Protein AF-0000000087553135 (afdb_homodimer)

Solvent-accessible surface area (backbone atoms only — not comparable to full-atom values): 11676 Å² total; per-residue (Å²): 88,65,63,58,43,36,50,54,41,45,51,50,18,51,47,23,40,53,51,15,49,52,40,49,72,49,36,41,57,68,60,47,63,89,90,57,74,76,50,34,55,44,22,29,52,42,10,23,40,19,19,35,41,23,41,45,14,56,49,34,48,51,44,47,75,44,45,91,78,53,58,72,63,51,44,45,52,13,48,25,40,22,34,18,15,49,19,26,49,52,26,35,73,77,68,34,78,55,46,72,67,56,55,50,51,25,53,49,30,32,49,48,10,49,46,38,35,52,38,57,71,68,84,86,64,65,58,44,35,51,55,41,46,52,50,18,51,48,23,39,54,50,14,48,51,38,49,72,48,36,42,58,68,60,46,62,89,90,58,75,78,49,36,56,45,22,29,52,42,9,23,40,20,18,35,41,24,42,46,14,57,48,34,48,51,44,46,76,44,45,89,79,54,59,72,62,50,45,45,51,13,48,24,40,21,34,19,16,48,19,27,50,51,26,35,73,76,68,34,78,56,46,71,69,56,55,51,51,26,53,49,30,33,50,48,10,50,48,38,32,52,38,55,71,69,85

Organism: NCBI:txid2305228

Secondary structure (DSSP, 8-state):
-HHHHHHHHHHHHHHHHHHHHHHHHHTTGGGSPTTPPP-HHHHHHHHHHHHHHHHHHHHHHHHHHTGGG-SHHHHHHHHHHHHHHHHHHHHHHHH----HHHHHHHHHHHHHHHHHHHHHHH-/-HHHHHHHHHHHHHHHHHHHHHHHHHTGGGGSPTTPPP-HHHHHHHHHHHHHHHHHHHHHHHHHHTGGG-SHHHHHHHHHHHHHHHHHHHHHHHH----HHHHHHHHHHHHHHHHHHHHHHH-

InterPro domains:
  IPR025597 Protein of unknown function DUF4345 [PF14248] (6-117)

Structure (mmCIF, N/CA/C/O backbone):
data_AF-0000000087553135-model_v1
#
loop_
_entity.id
_entity.type
_entity.pdbx_description
1 polymer 'DUF4345 domain-containing protein'
#
loop_
_atom_site.group_PDB
_atom_site.id
_atom_site.type_symbol
_atom_site.label_atom_id
_atom_site.label_alt_id
_atom_site.label_comp_id
_atom_site.label_asym_id
_atom_site.label_entity_id
_atom_site.label_seq_id
_atom_site.pdbx_PDB_ins_code
_atom_site.Cartn_x
_atom_site.Cartn_y
_atom_site.Cartn_z
_atom_site.occupancy
_atom_site.B_iso_or_equiv
_atom_site.auth_seq_id
_atom_site.auth_comp_id
_atom_site.auth_asym_id
_atom_site.auth_atom_id
_atom_site.pdbx_PDB_model_num
ATOM 1 N N . MET A 1 1 ? 19.109 -16.828 -11.398 1 84.81 1 MET A N 1
ATOM 2 C CA . MET A 1 1 ? 18.156 -15.758 -11.672 1 84.81 1 MET A CA 1
ATOM 3 C C . MET A 1 1 ? 17.047 -15.734 -10.633 1 84.81 1 MET A C 1
ATOM 5 O O . MET A 1 1 ? 16.672 -14.672 -10.133 1 84.81 1 MET A O 1
ATOM 9 N N . GLU A 1 2 ? 16.844 -16.844 -10.008 1 91.38 2 GLU A N 1
ATOM 10 C CA . GLU A 1 2 ? 15.82 -16.922 -8.969 1 91.38 2 GLU A CA 1
ATOM 11 C C . GLU A 1 2 ? 16.297 -16.25 -7.68 1 91.38 2 GLU A C 1
ATOM 13 O O . GLU A 1 2 ? 15.539 -15.508 -7.047 1 91.38 2 GLU A O 1
ATOM 18 N N . ILE A 1 3 ? 17.531 -16.359 -7.406 1 94.94 3 ILE A N 1
ATOM 19 C CA . ILE A 1 3 ? 18.094 -15.812 -6.172 1 94.94 3 ILE A CA 1
ATOM 20 C C . ILE A 1 3 ? 18.062 -14.289 -6.215 1 94.94 3 ILE A C 1
ATOM 22 O O . ILE A 1 3 ? 17.844 -13.633 -5.195 1 94.94 3 ILE A O 1
ATOM 26 N N . THR A 1 4 ? 18.297 -13.75 -7.32 1 97 4 THR A N 1
ATOM 27 C CA . THR A 1 4 ? 18.281 -12.297 -7.473 1 97 4 THR A CA 1
ATOM 28 C C . THR A 1 4 ? 16.891 -11.742 -7.152 1 97 4 THR A C 1
ATOM 30 O O . THR A 1 4 ? 16.766 -10.781 -6.387 1 97 4 THR A O 1
ATOM 33 N N . VAL A 1 5 ? 15.867 -12.328 -7.688 1 97.75 5 VAL A N 1
ATOM 34 C CA . VAL A 1 5 ? 14.508 -11.883 -7.426 1 97.75 5 VAL A CA 1
ATOM 35 C C . VAL A 1 5 ? 14.18 -12.062 -5.945 1 97.75 5 VAL A C 1
ATOM 37 O O . VAL A 1 5 ? 13.547 -11.195 -5.332 1 97.75 5 VAL A O 1
ATOM 40 N N . GLN A 1 6 ? 14.68 -13.125 -5.383 1 98.19 6 GLN A N 1
ATOM 41 C CA . GLN A 1 6 ? 14.445 -13.391 -3.965 1 98.19 6 GLN A CA 1
ATOM 42 C C . GLN A 1 6 ? 15.094 -12.32 -3.092 1 98.19 6 GLN A C 1
ATOM 44 O O . GLN A 1 6 ? 14.492 -11.844 -2.129 1 98.19 6 GLN A O 1
ATOM 49 N N . ILE A 1 7 ? 16.25 -11.961 -3.426 1 98.12 7 ILE A N 1
ATOM 50 C CA . ILE A 1 7 ? 16.969 -10.961 -2.656 1 98.12 7 ILE A CA 1
ATOM 51 C C . ILE A 1 7 ? 16.266 -9.609 -2.777 1 98.12 7 ILE A C 1
ATOM 53 O O . ILE A 1 7 ? 16.062 -8.922 -1.776 1 98.12 7 ILE A O 1
ATOM 57 N N . LEU A 1 8 ? 15.914 -9.266 -3.973 1 98.56 8 LEU A N 1
ATOM 58 C CA . LEU A 1 8 ? 15.258 -7.984 -4.195 1 98.56 8 LEU A CA 1
ATOM 59 C C . LEU A 1 8 ? 13.914 -7.922 -3.475 1 98.56 8 LEU A C 1
ATOM 61 O O . LEU A 1 8 ? 13.633 -6.957 -2.766 1 98.56 8 LEU A O 1
ATOM 65 N N . LEU A 1 9 ? 13.125 -8.953 -3.615 1 98.69 9 LEU A N 1
ATOM 66 C CA . LEU A 1 9 ? 11.828 -8.977 -2.953 1 98.69 9 LEU A CA 1
ATOM 67 C C . LEU A 1 9 ? 11.984 -9.078 -1.44 1 98.69 9 LEU A C 1
ATOM 69 O O . LEU A 1 9 ? 11.18 -8.523 -0.687 1 98.69 9 LEU A O 1
ATOM 73 N N . GLY A 1 10 ? 13.016 -9.797 -1.029 1 98.56 10 GLY A N 1
ATOM 74 C CA . GLY A 1 10 ? 13.312 -9.828 0.394 1 98.56 10 GLY A CA 1
ATOM 75 C C . GLY A 1 10 ? 13.633 -8.461 0.971 1 98.56 10 GLY A C 1
ATOM 76 O O . GLY A 1 10 ? 13.164 -8.117 2.059 1 98.56 10 GLY A O 1
ATOM 77 N N . LEU A 1 11 ? 14.414 -7.703 0.257 1 98.19 11 LEU A N 1
ATOM 78 C CA . LEU A 1 11 ? 14.742 -6.34 0.664 1 98.19 11 LEU A CA 1
ATOM 79 C C . LEU A 1 11 ? 13.484 -5.477 0.73 1 98.19 11 LEU A C 1
ATOM 81 O O . LEU A 1 11 ? 13.289 -4.734 1.694 1 98.19 11 LEU A O 1
ATOM 85 N N . VAL A 1 12 ? 12.68 -5.633 -0.268 1 98.56 12 VAL A N 1
ATOM 86 C CA . VAL A 1 12 ? 11.438 -4.867 -0.295 1 98.56 12 VAL A CA 1
ATOM 87 C C . VAL A 1 12 ? 10.562 -5.25 0.898 1 98.56 12 VAL A C 1
ATOM 89 O O . VAL A 1 12 ? 9.945 -4.387 1.525 1 98.56 12 VAL A O 1
ATOM 92 N N . SER A 1 13 ? 10.539 -6.543 1.199 1 98.81 13 SER A N 1
ATOM 93 C CA . SER A 1 13 ? 9.711 -7 2.309 1 98.81 13 SER A CA 1
ATOM 94 C C . SER A 1 13 ? 10.172 -6.402 3.633 1 98.81 13 SER A C 1
ATOM 96 O O . SER A 1 13 ? 9.352 -5.988 4.457 1 98.81 13 SER A O 1
ATOM 98 N N . LEU A 1 14 ? 11.469 -6.297 3.848 1 98.25 14 LEU A N 1
ATOM 99 C CA . LEU A 1 14 ? 12.031 -5.711 5.062 1 98.25 14 LEU A CA 1
ATOM 100 C C . LEU A 1 14 ? 11.703 -4.223 5.141 1 98.25 14 LEU A C 1
ATOM 102 O O . LEU A 1 14 ? 11.344 -3.717 6.207 1 98.25 14 LEU A O 1
ATOM 106 N N . ILE A 1 15 ? 11.805 -3.564 4.059 1 98.12 15 ILE A N 1
ATOM 107 C CA . ILE A 1 15 ? 11.5 -2.139 3.996 1 98.12 15 ILE A CA 1
ATOM 108 C C . ILE A 1 15 ? 10.023 -1.908 4.301 1 98.12 15 ILE A C 1
ATOM 110 O O . ILE A 1 15 ? 9.672 -0.98 5.035 1 98.12 15 ILE A O 1
ATOM 114 N N . CYS A 1 16 ? 9.156 -2.715 3.75 1 98.62 16 CYS A N 1
ATOM 115 C CA . CYS A 1 16 ? 7.719 -2.604 4 1 98.62 16 CYS A CA 1
ATOM 116 C C . CYS A 1 16 ? 7.406 -2.814 5.477 1 98.62 16 CYS A C 1
ATOM 118 O O . CYS A 1 16 ? 6.652 -2.041 6.074 1 98.62 16 CYS A O 1
ATOM 120 N N . LEU A 1 17 ? 8.016 -3.82 6.066 1 98.62 17 LEU A N 1
ATOM 121 C CA . LEU A 1 17 ? 7.707 -4.148 7.457 1 98.62 17 LEU A CA 1
ATOM 122 C C . LEU A 1 17 ? 8.234 -3.07 8.398 1 98.62 17 LEU A C 1
ATOM 124 O O . LEU A 1 17 ? 7.504 -2.59 9.266 1 98.62 17 LEU A O 1
ATOM 128 N N . LEU A 1 18 ? 9.477 -2.639 8.211 1 98 18 LEU A N 1
ATOM 129 C CA . LEU A 1 18 ? 10.086 -1.647 9.094 1 98 18 LEU A CA 1
ATOM 130 C C . LEU A 1 18 ? 9.523 -0.257 8.82 1 98 18 LEU A C 1
ATOM 132 O O . LEU A 1 18 ? 9.188 0.478 9.75 1 98 18 LEU A O 1
ATOM 136 N N . GLY A 1 19 ? 9.461 0.061 7.551 1 97.31 19 GLY A N 1
ATOM 137 C CA . GLY A 1 19 ? 8.914 1.357 7.188 1 97.31 19 GLY A CA 1
ATOM 138 C C . GLY A 1 19 ? 7.441 1.504 7.535 1 97.31 19 GLY A C 1
ATOM 139 O O . GLY A 1 19 ? 7.02 2.545 8.039 1 97.31 19 GLY A O 1
ATOM 140 N N . GLY A 1 20 ? 6.652 0.467 7.188 1 98.31 20 GLY A N 1
ATOM 141 C CA . GLY A 1 20 ? 5.238 0.481 7.531 1 98.31 20 GLY A CA 1
ATOM 142 C C . GLY A 1 20 ? 4.988 0.58 9.023 1 98.31 20 GLY A C 1
ATOM 143 O O . GLY A 1 20 ? 4.121 1.338 9.461 1 98.31 20 GLY A O 1
ATOM 144 N N . LEU A 1 21 ? 5.762 -0.142 9.773 1 97.88 21 LEU A N 1
ATOM 145 C CA . LEU A 1 21 ? 5.629 -0.086 11.227 1 97.88 21 LEU A CA 1
ATOM 146 C C . LEU A 1 21 ? 5.988 1.3 11.75 1 97.88 21 LEU A C 1
ATOM 148 O O . LEU A 1 21 ? 5.297 1.837 12.617 1 97.88 21 LEU A O 1
ATOM 152 N N . ASN A 1 22 ? 7.051 1.863 11.266 1 97.44 22 ASN A N 1
ATOM 153 C CA . ASN A 1 22 ? 7.48 3.199 11.664 1 97.44 22 ASN A CA 1
ATOM 154 C C . ASN A 1 22 ? 6.406 4.242 11.375 1 97.44 22 ASN A C 1
ATOM 156 O O . ASN A 1 22 ? 6.113 5.09 12.219 1 97.44 22 ASN A O 1
ATOM 160 N N . LEU A 1 23 ? 5.785 4.145 10.211 1 97.75 23 LEU A N 1
ATOM 161 C CA . LEU A 1 23 ? 4.777 5.121 9.82 1 97.75 23 LEU A CA 1
ATOM 162 C C . LEU A 1 23 ? 3.475 4.898 10.586 1 97.75 23 LEU A C 1
ATOM 164 O O . LEU A 1 23 ? 2.762 5.855 10.891 1 97.75 23 LEU A O 1
ATOM 168 N N . LEU A 1 24 ? 3.232 3.688 10.898 1 97.88 24 LEU A N 1
ATOM 169 C CA . LEU A 1 24 ? 2.061 3.389 11.719 1 97.88 24 LEU A CA 1
ATOM 170 C C . LEU A 1 24 ? 2.211 3.975 13.117 1 97.88 24 LEU A C 1
ATOM 172 O O . LEU A 1 24 ? 1.255 4.52 13.672 1 97.88 24 LEU A O 1
ATOM 176 N N . ARG A 1 25 ? 3.385 3.912 13.68 1 96.56 25 ARG A N 1
ATOM 177 C CA . ARG A 1 25 ? 3.643 4.414 15.031 1 96.56 25 ARG A CA 1
ATOM 178 C C . ARG A 1 25 ? 3.65 5.938 15.055 1 96.56 25 ARG A C 1
ATOM 180 O O . ARG A 1 25 ? 3.062 6.551 15.945 1 96.56 25 ARG A O 1
ATOM 187 N N . LYS A 1 26 ? 4.207 6.555 14.117 1 95.44 26 LYS A N 1
ATOM 188 C CA . LYS A 1 26 ? 4.406 8 14.109 1 95.44 26 LYS A CA 1
ATOM 189 C C . LYS A 1 26 ? 3.145 8.734 13.656 1 95.44 26 LYS A C 1
ATOM 191 O O . LYS A 1 26 ? 2.74 9.727 14.266 1 95.44 26 LYS A O 1
ATOM 196 N N . GLY A 1 27 ? 2.549 8.203 12.57 1 94.69 27 GLY A N 1
ATOM 197 C CA . GLY A 1 27 ? 1.413 8.906 12.008 1 94.69 27 GLY A CA 1
ATOM 198 C C . GLY A 1 27 ? 1.792 10.234 11.367 1 94.69 27 GLY A C 1
ATOM 199 O O . GLY A 1 27 ? 2.973 10.578 11.289 1 94.69 27 GLY A O 1
ATOM 200 N N . ALA A 1 28 ? 0.827 10.969 10.984 1 93.94 28 ALA A N 1
ATOM 201 C CA . ALA A 1 28 ? 1.067 12.242 10.305 1 93.94 28 ALA A CA 1
ATOM 202 C C . ALA A 1 28 ? 1.541 13.305 11.289 1 93.94 28 ALA A C 1
ATOM 204 O O . ALA A 1 28 ? 2.299 14.211 10.914 1 93.94 28 ALA A O 1
ATOM 205 N N . PHE A 1 29 ? 1.122 13.141 12.5 1 87.44 29 PHE A N 1
ATOM 206 C CA . PHE A 1 29 ? 1.392 14.133 13.531 1 87.44 29 PHE A CA 1
ATOM 207 C C . PHE A 1 29 ? 2.891 14.289 13.758 1 87.44 29 PHE A C 1
ATOM 209 O O . PHE A 1 29 ? 3.373 15.398 14.016 1 87.44 29 PHE A O 1
ATOM 216 N N . ALA A 1 30 ? 3.609 13.242 13.539 1 90.62 30 ALA A N 1
ATOM 217 C CA . ALA A 1 30 ? 5.047 13.234 13.805 1 90.62 30 ALA A CA 1
ATOM 218 C C . ALA A 1 30 ? 5.793 14.094 12.789 1 90.62 30 ALA A C 1
ATOM 220 O O . ALA A 1 30 ? 6.957 14.453 13 1 90.62 30 ALA A O 1
ATOM 221 N N . PHE A 1 31 ? 5.141 14.469 11.695 1 91.75 31 PHE A N 1
ATOM 222 C CA . PHE A 1 31 ? 5.832 15.172 10.625 1 91.75 31 PHE A CA 1
ATOM 223 C C . PHE A 1 31 ? 5.324 16.609 10.492 1 91.75 31 PHE A C 1
ATOM 225 O O . PHE A 1 31 ? 5.727 17.328 9.586 1 91.75 31 PHE A O 1
ATOM 232 N N . LEU A 1 32 ? 4.43 16.875 11.406 1 88.81 32 LEU A N 1
ATOM 233 C CA . LEU A 1 32 ? 3.967 18.266 11.469 1 88.81 32 LEU A CA 1
ATOM 234 C C . LEU A 1 32 ? 4.926 19.125 12.289 1 88.81 32 LEU A C 1
ATOM 236 O O . LEU A 1 32 ? 5.652 18.594 13.141 1 88.81 32 LEU A O 1
ATOM 240 N N . PRO A 1 33 ? 4.926 2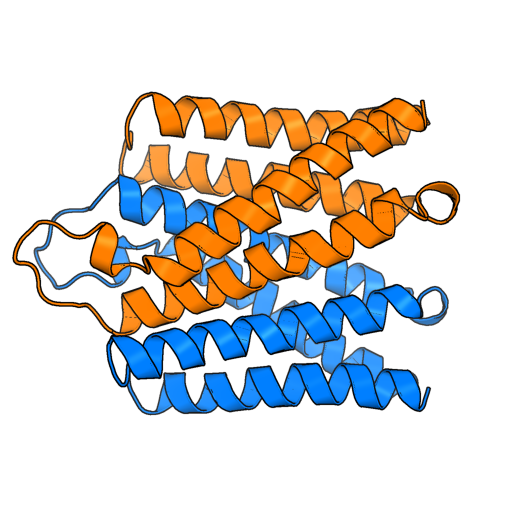0.391 11.938 1 83.5 33 PRO A N 1
ATOM 241 C CA . PRO A 1 33 ? 5.793 21.266 12.734 1 83.5 33 PRO A CA 1
ATOM 242 C C . PRO A 1 33 ? 5.457 21.25 14.219 1 83.5 33 PRO A C 1
ATOM 244 O O . PRO A 1 33 ? 4.312 20.969 14.594 1 83.5 33 PRO A O 1
ATOM 247 N N . GLU A 1 34 ? 6.484 21.531 15.008 1 84 34 GLU A N 1
ATOM 248 C CA . GLU A 1 34 ? 6.305 21.547 16.453 1 84 34 GLU A CA 1
ATOM 249 C C . GLU A 1 34 ? 5.215 22.531 16.875 1 84 34 GLU A C 1
ATOM 251 O O . GLU A 1 34 ? 5.152 23.656 16.359 1 84 34 GLU A O 1
ATOM 256 N N . GLY A 1 35 ? 4.367 22 17.781 1 82.12 35 GLY A N 1
ATOM 257 C CA . GLY A 1 35 ? 3.324 22.859 18.312 1 82.12 35 GLY A CA 1
ATOM 258 C C . GLY A 1 35 ? 2.037 22.812 17.516 1 82.12 35 GLY A C 1
ATOM 259 O O . GLY A 1 35 ? 1.009 23.344 17.953 1 82.12 35 GLY A O 1
ATOM 260 N N . TYR A 1 36 ? 2.148 22.219 16.391 1 84.19 36 TYR A N 1
ATOM 261 C CA . TYR A 1 36 ? 0.961 22.125 15.547 1 84.19 36 TYR A CA 1
ATOM 262 C C . TYR A 1 36 ? 0.022 21.031 16.047 1 84.19 36 TYR A C 1
ATOM 264 O O . TYR A 1 36 ? 0.469 19.953 16.453 1 84.19 36 TYR A O 1
ATOM 272 N N . PRO A 1 37 ? -1.224 21.422 16.125 1 87 37 PRO A N 1
ATOM 273 C CA . PRO A 1 37 ? -2.172 20.391 16.547 1 87 37 PRO A CA 1
ATOM 274 C C . PRO A 1 37 ? -2.314 19.266 15.531 1 87 37 PRO A C 1
ATOM 276 O O . PRO A 1 37 ? -2.033 19.453 14.344 1 87 37 PRO A O 1
ATOM 279 N N . PRO A 1 38 ? -2.754 18.141 16.047 1 89.69 38 PRO A N 1
ATOM 280 C CA . PRO A 1 38 ? -3.01 17.047 15.109 1 89.69 38 PRO A CA 1
ATOM 281 C C . PRO A 1 38 ? -4.113 17.375 14.102 1 89.69 38 PRO A C 1
ATOM 283 O O . PRO A 1 38 ? -5.043 18.125 14.422 1 89.69 38 PRO A O 1
ATOM 286 N N . VAL A 1 39 ? -3.957 16.906 12.914 1 93.12 39 VAL A N 1
ATOM 287 C CA . VAL A 1 39 ? -4.973 16.969 11.867 1 93.12 39 VAL A CA 1
ATOM 288 C C . VAL A 1 39 ? -5.582 15.586 11.648 1 93.12 39 VAL A C 1
ATOM 290 O O . VAL A 1 39 ? -5.047 14.773 10.898 1 93.12 39 VAL A O 1
ATOM 293 N N . PRO A 1 40 ? -6.684 15.359 12.234 1 95.25 40 PRO A N 1
ATOM 294 C CA . PRO A 1 40 ? -7.211 13.992 12.328 1 95.25 40 PRO A CA 1
ATOM 295 C C . PRO A 1 40 ? -7.402 13.344 10.953 1 95.25 40 PRO A C 1
ATOM 297 O O . PRO A 1 40 ? -7.102 12.164 10.781 1 95.25 40 PRO A O 1
ATOM 300 N N . VAL A 1 41 ? -7.926 14.094 9.93 1 96 41 VAL A N 1
ATOM 301 C CA . VAL A 1 41 ? -8.156 13.531 8.609 1 96 41 VAL A CA 1
ATOM 302 C C . VAL A 1 41 ? -6.832 13.109 7.98 1 96 41 VAL A C 1
ATOM 304 O O . VAL A 1 41 ? -6.723 12.023 7.41 1 96 41 VAL A O 1
ATOM 307 N N . LEU A 1 42 ? -5.867 13.961 8.164 1 95.25 42 LEU A N 1
ATOM 308 C CA . LEU A 1 42 ? -4.547 13.68 7.613 1 95.25 42 LEU A CA 1
ATOM 309 C C . LEU A 1 42 ? -3.934 12.453 8.273 1 95.25 42 LEU A C 1
ATOM 311 O O . LEU A 1 42 ? -3.373 11.586 7.598 1 95.25 42 LEU A O 1
ATOM 315 N N . ASP A 1 43 ? -4.008 12.383 9.578 1 96.81 43 ASP A N 1
ATOM 316 C CA . ASP A 1 43 ? -3.465 11.234 10.297 1 96.81 43 ASP A CA 1
ATOM 317 C C . ASP A 1 43 ? -4.215 9.953 9.93 1 96.81 43 ASP A C 1
ATOM 319 O O . ASP A 1 43 ? -3.605 8.891 9.773 1 96.81 43 ASP A O 1
ATOM 323 N N . ASN A 1 44 ? -5.551 10.016 9.844 1 98.06 44 ASN A N 1
ATOM 324 C CA . ASN A 1 44 ? -6.383 8.891 9.438 1 98.06 44 ASN A CA 1
ATOM 325 C C . ASN A 1 44 ? -5.941 8.32 8.094 1 98.06 44 ASN A C 1
ATOM 327 O O . ASN A 1 44 ? -5.781 7.105 7.957 1 98.06 44 ASN A O 1
ATOM 331 N N . LEU A 1 45 ? -5.688 9.195 7.117 1 97.69 45 LEU A N 1
ATOM 332 C CA . LEU A 1 45 ? -5.27 8.781 5.785 1 97.69 45 LEU A CA 1
ATOM 333 C C . LEU A 1 45 ? -3.865 8.188 5.816 1 97.69 45 LEU A C 1
ATOM 335 O O . LEU A 1 45 ? -3.602 7.168 5.168 1 97.69 45 LEU A O 1
ATOM 339 N N . MET A 1 46 ? -3.029 8.797 6.602 1 96.88 46 MET A N 1
ATOM 340 C CA . MET A 1 46 ? -1.648 8.328 6.68 1 96.88 46 MET A CA 1
ATOM 341 C C . MET A 1 46 ? -1.583 6.93 7.285 1 96.88 46 MET A C 1
ATOM 343 O O . MET A 1 46 ? -0.895 6.051 6.762 1 96.88 46 MET A O 1
ATOM 347 N N . ARG A 1 47 ? -2.279 6.676 8.305 1 98.31 47 ARG A N 1
ATOM 348 C CA . ARG A 1 47 ? -2.215 5.375 8.961 1 98.31 47 ARG A CA 1
ATOM 349 C C . ARG A 1 47 ? -2.984 4.32 8.172 1 98.31 47 ARG A C 1
ATOM 351 O O . ARG A 1 47 ? -2.629 3.143 8.195 1 98.31 47 ARG A O 1
ATOM 358 N N . PHE A 1 48 ? -4.047 4.723 7.457 1 98.69 48 PHE A N 1
ATOM 359 C CA . PHE A 1 48 ? -4.703 3.842 6.5 1 98.69 48 PHE A CA 1
ATOM 360 C C . PHE A 1 48 ? -3.705 3.32 5.473 1 98.69 48 PHE A C 1
ATOM 362 O O . PHE A 1 48 ? -3.576 2.109 5.281 1 98.69 48 PHE A O 1
ATOM 369 N N . LEU A 1 49 ? -2.996 4.195 4.906 1 98.62 49 LEU A N 1
ATOM 370 C CA . LEU A 1 49 ? -2.035 3.869 3.857 1 98.62 49 LEU A CA 1
ATOM 371 C C . LEU A 1 49 ? -0.857 3.086 4.426 1 98.62 49 LEU A C 1
ATOM 373 O O . LEU A 1 49 ? -0.352 2.162 3.783 1 98.62 49 LEU A O 1
ATOM 377 N N . SER A 1 50 ? -0.432 3.488 5.629 1 98.56 50 SER A N 1
ATOM 378 C CA . SER A 1 50 ? 0.665 2.783 6.285 1 98.56 50 SER A CA 1
ATOM 379 C C . SER A 1 50 ? 0.285 1.338 6.594 1 98.56 50 SER A C 1
ATOM 381 O O . SER A 1 50 ? 1.139 0.449 6.578 1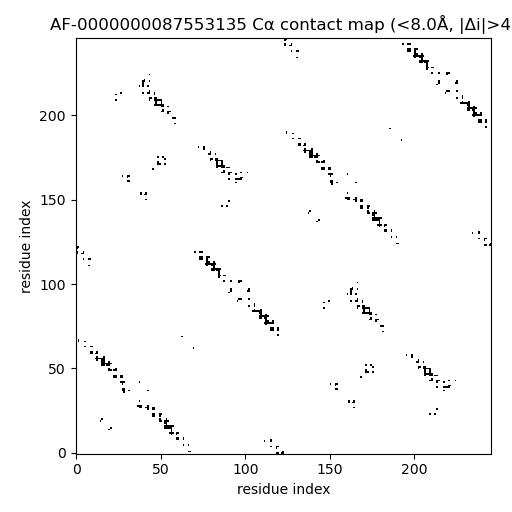 98.56 50 SER A O 1
ATOM 383 N N . GLY A 1 51 ? -0.958 1.124 6.926 1 98.56 51 GLY A N 1
ATOM 384 C CA . GLY A 1 51 ? -1.418 -0.24 7.133 1 98.56 51 GLY A CA 1
ATOM 385 C C . GLY A 1 51 ? -1.27 -1.112 5.898 1 98.56 51 GLY A C 1
ATOM 386 O O . GLY A 1 51 ? -0.868 -2.273 6 1 98.56 51 GLY A O 1
ATOM 387 N N . ILE A 1 52 ? -1.616 -0.581 4.742 1 98.75 52 ILE A N 1
ATOM 388 C CA . ILE A 1 52 ? -1.434 -1.282 3.477 1 98.75 52 ILE A CA 1
ATOM 389 C C . ILE A 1 52 ? 0.044 -1.615 3.281 1 98.75 52 ILE A C 1
ATOM 391 O O . ILE A 1 52 ? 0.398 -2.768 3.023 1 98.75 52 ILE A O 1
ATOM 395 N N . TYR A 1 53 ? 0.852 -0.577 3.48 1 98.81 53 TYR A N 1
ATOM 396 C CA . TYR A 1 53 ? 2.295 -0.687 3.293 1 98.81 53 TYR A CA 1
ATOM 397 C C . TYR A 1 53 ? 2.883 -1.759 4.203 1 98.81 53 TYR A C 1
ATOM 399 O O . TYR A 1 53 ? 3.619 -2.635 3.742 1 98.81 53 TYR A O 1
ATOM 407 N N . PHE A 1 54 ? 2.506 -1.801 5.426 1 98.88 54 PHE A N 1
ATOM 408 C CA . PHE A 1 54 ? 3.006 -2.752 6.41 1 98.88 54 PHE A CA 1
ATOM 409 C C . PHE A 1 54 ? 2.576 -4.172 6.059 1 98.88 54 PHE A C 1
ATOM 411 O O . PHE A 1 54 ? 3.402 -5.086 6.027 1 98.88 54 PHE A O 1
ATOM 418 N N . SER A 1 55 ? 1.381 -4.332 5.746 1 98.62 55 SER A N 1
ATOM 419 C CA . SER A 1 55 ? 0.848 -5.672 5.523 1 98.62 55 SER A CA 1
ATOM 420 C C . SER A 1 55 ? 1.354 -6.258 4.211 1 98.62 55 SER A C 1
ATOM 422 O O . SER A 1 55 ? 1.47 -7.48 4.07 1 98.62 55 SER A O 1
ATOM 424 N N . MET A 1 56 ? 1.729 -5.426 3.258 1 98.62 56 MET A N 1
ATOM 425 C CA . MET A 1 56 ? 2.369 -5.906 2.037 1 98.62 56 MET A CA 1
ATOM 426 C C . MET A 1 56 ? 3.658 -6.656 2.355 1 98.62 56 MET A C 1
ATOM 428 O O . MET A 1 56 ? 4.059 -7.555 1.614 1 98.62 56 MET A O 1
ATOM 432 N N . GLY A 1 57 ? 4.328 -6.285 3.463 1 98.69 57 GLY A N 1
ATOM 433 C CA . GLY A 1 57 ? 5.539 -6.98 3.861 1 98.69 57 GLY A CA 1
ATOM 434 C C . GLY A 1 57 ? 5.34 -8.477 4.043 1 98.69 57 GLY A C 1
ATOM 435 O O . GLY A 1 57 ? 6.176 -9.273 3.627 1 98.69 57 GLY A O 1
ATOM 436 N N . PHE A 1 58 ? 4.234 -8.867 4.539 1 98.5 58 PHE A N 1
ATOM 437 C CA . PHE A 1 58 ? 3.947 -10.273 4.781 1 98.5 58 PHE A CA 1
ATOM 438 C C . PHE A 1 58 ? 3.666 -11 3.473 1 98.5 58 PHE A C 1
ATOM 440 O O . PHE A 1 58 ? 4.082 -12.148 3.291 1 98.5 58 PHE A O 1
ATOM 447 N N . LEU A 1 59 ? 2.928 -10.328 2.617 1 98.56 59 LEU A N 1
ATOM 448 C CA . LEU A 1 59 ? 2.699 -10.898 1.294 1 98.56 59 LEU A CA 1
ATOM 449 C C . LEU A 1 59 ? 4.02 -11.133 0.569 1 98.56 59 LEU A C 1
ATOM 451 O O . LEU A 1 59 ? 4.219 -12.195 -0.031 1 98.56 59 LEU A O 1
ATOM 455 N N . LEU A 1 60 ? 4.918 -10.188 0.679 1 98.81 60 LEU A N 1
ATOM 456 C CA . LEU A 1 60 ? 6.195 -10.289 -0.013 1 98.81 60 LEU A CA 1
ATOM 457 C C . LEU A 1 60 ? 7.043 -11.414 0.572 1 98.81 60 LEU A C 1
ATOM 459 O O . LEU A 1 60 ? 7.734 -12.125 -0.162 1 98.81 60 LEU A O 1
ATOM 463 N N . ILE A 1 61 ? 6.992 -11.57 1.871 1 98.69 61 ILE A N 1
ATOM 464 C CA . ILE A 1 61 ? 7.703 -12.68 2.496 1 98.69 61 ILE A CA 1
ATOM 465 C C . ILE A 1 61 ? 7.195 -14 1.933 1 98.69 61 ILE A C 1
ATOM 467 O O . ILE A 1 61 ? 7.984 -14.875 1.581 1 98.69 61 ILE A O 1
ATOM 471 N N . TRP A 1 62 ? 5.898 -14.102 1.866 1 98.69 62 TRP A N 1
ATOM 472 C CA . TRP A 1 62 ? 5.301 -15.328 1.338 1 98.69 62 TRP A CA 1
ATOM 473 C C . TRP A 1 62 ? 5.734 -15.562 -0.104 1 98.69 62 TRP A C 1
ATOM 475 O O . TRP A 1 62 ? 6.066 -16.688 -0.48 1 98.69 62 TRP A O 1
ATOM 485 N N . VAL A 1 63 ? 5.754 -14.516 -0.91 1 98.44 63 VAL A N 1
ATOM 486 C CA . VAL A 1 63 ? 6.148 -14.641 -2.309 1 98.44 63 VAL A CA 1
ATOM 487 C C . VAL A 1 63 ? 7.605 -15.086 -2.398 1 98.44 63 VAL A C 1
ATOM 489 O O . VAL A 1 63 ? 7.957 -15.922 -3.238 1 98.44 63 VAL A O 1
ATOM 492 N N . VAL A 1 64 ? 8.43 -14.531 -1.503 1 98.31 64 VAL A N 1
ATOM 493 C CA . VAL A 1 64 ? 9.844 -14.891 -1.492 1 98.31 64 VAL A CA 1
ATOM 494 C C . VAL A 1 64 ? 10 -16.391 -1.205 1 98.31 64 VAL A C 1
ATOM 496 O O . VAL A 1 64 ? 10.781 -17.078 -1.864 1 98.31 64 VAL A O 1
ATOM 499 N N . TYR A 1 65 ? 9.195 -16.922 -0.304 1 97.81 65 TYR A N 1
ATOM 500 C CA . TYR A 1 65 ? 9.297 -18.312 0.102 1 97.81 65 TYR A CA 1
ATOM 501 C C . TYR A 1 65 ? 8.734 -19.234 -0.974 1 97.81 65 TYR A C 1
ATOM 503 O O . TYR A 1 65 ? 9.133 -20.406 -1.071 1 97.81 65 TYR A O 1
ATOM 511 N N . THR A 1 66 ? 7.824 -18.75 -1.778 1 97.56 66 THR A N 1
ATOM 512 C CA . THR A 1 66 ? 7.188 -19.562 -2.805 1 97.56 66 THR A CA 1
ATOM 513 C C . THR A 1 66 ? 7.48 -19.016 -4.195 1 97.56 66 THR A C 1
ATOM 515 O O . THR A 1 66 ? 6.617 -19.047 -5.074 1 97.56 66 THR A O 1
ATOM 518 N N . ILE A 1 67 ? 8.664 -18.547 -4.359 1 96.31 67 ILE A N 1
ATOM 519 C CA . ILE A 1 67 ? 9.039 -17.781 -5.539 1 96.31 67 ILE A CA 1
ATOM 520 C C . ILE A 1 67 ? 8.836 -18.625 -6.797 1 96.31 67 ILE A C 1
ATOM 522 O O . ILE A 1 67 ? 8.469 -18.094 -7.852 1 96.31 67 ILE A O 1
ATOM 526 N N . HIS A 1 68 ? 8.977 -19.906 -6.742 1 95 68 HIS A N 1
ATOM 527 C CA . HIS A 1 68 ? 8.906 -20.797 -7.898 1 95 68 HIS A CA 1
ATOM 528 C C . HIS A 1 68 ? 7.477 -20.938 -8.398 1 95 68 HIS A C 1
ATOM 530 O O . HIS A 1 68 ? 7.25 -21.391 -9.523 1 95 68 HIS A O 1
ATOM 536 N N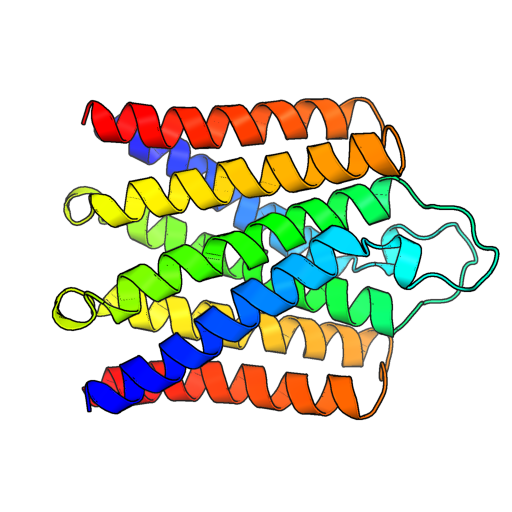 . GLU A 1 69 ? 6.551 -20.484 -7.582 1 94.94 69 GLU A N 1
ATOM 537 C CA . GLU A 1 69 ? 5.145 -20.641 -7.934 1 94.94 69 GLU A CA 1
ATOM 538 C C . GLU A 1 69 ? 4.605 -19.406 -8.641 1 94.94 69 GLU A C 1
ATOM 540 O O . GLU A 1 69 ? 3.471 -19.406 -9.125 1 94.94 69 GLU A O 1
ATOM 545 N N . HIS A 1 70 ? 5.457 -18.391 -8.711 1 95.88 70 HIS A N 1
ATOM 546 C CA . HIS A 1 70 ? 4.926 -17.109 -9.156 1 95.88 70 HIS A CA 1
ATOM 547 C C . HIS A 1 70 ? 5.672 -16.609 -10.391 1 95.88 70 HIS A C 1
ATOM 549 O O . HIS A 1 70 ? 6.887 -16.781 -10.5 1 95.88 70 HIS A O 1
ATOM 555 N N . SER A 1 71 ? 4.957 -16 -11.297 1 96.56 71 SER A N 1
ATOM 556 C CA . SER A 1 71 ? 5.531 -15.305 -12.438 1 96.56 71 SER A CA 1
ATOM 557 C C . SER A 1 71 ? 4.938 -13.914 -12.594 1 96.56 71 SER A C 1
ATOM 559 O O . SER A 1 71 ? 5.457 -12.945 -12.023 1 96.56 71 SER A O 1
ATOM 561 N N . THR A 1 72 ? 3.666 -13.875 -13.031 1 97.81 72 THR A N 1
ATOM 562 C CA . THR A 1 72 ? 2.998 -12.609 -13.305 1 97.81 72 THR A CA 1
ATOM 563 C C . THR A 1 72 ? 2.908 -11.758 -12.039 1 97.81 72 THR A C 1
ATOM 565 O O . THR A 1 72 ? 3.055 -10.539 -12.094 1 97.81 72 THR A O 1
ATOM 568 N N . LEU A 1 73 ? 2.723 -12.438 -10.945 1 98.38 73 LEU A N 1
ATOM 569 C CA . LEU A 1 73 ? 2.613 -11.75 -9.664 1 98.38 73 LEU A CA 1
ATOM 570 C C . LEU A 1 73 ? 3.859 -10.922 -9.383 1 98.38 73 LEU A C 1
ATOM 572 O O . LEU A 1 73 ? 3.762 -9.789 -8.898 1 98.38 73 LEU A O 1
ATOM 576 N N . ILE A 1 74 ? 4.996 -11.391 -9.734 1 98.69 74 ILE A N 1
ATOM 577 C CA . ILE A 1 74 ? 6.262 -10.719 -9.445 1 98.69 74 ILE A CA 1
ATOM 578 C C . ILE A 1 74 ? 6.367 -9.445 -10.281 1 98.69 74 ILE A C 1
ATOM 580 O O . ILE A 1 74 ? 6.891 -8.43 -9.812 1 98.69 74 ILE A O 1
ATOM 584 N N . TYR A 1 75 ? 5.863 -9.453 -11.523 1 98.69 75 TYR A N 1
ATOM 585 C CA . TYR A 1 75 ? 5.828 -8.242 -12.336 1 98.69 75 TYR A CA 1
ATOM 586 C C . TYR A 1 75 ? 4.961 -7.172 -11.688 1 98.69 75 TYR A C 1
ATOM 588 O O . TYR A 1 75 ? 5.34 -6 -11.648 1 98.69 75 TYR A O 1
ATOM 596 N N . PHE A 1 76 ? 3.867 -7.586 -11.156 1 98.56 76 PHE A N 1
ATOM 597 C CA . PHE A 1 76 ? 2.967 -6.629 -10.531 1 98.56 76 PHE A CA 1
ATOM 598 C C . PHE A 1 76 ? 3.582 -6.059 -9.258 1 98.56 76 PHE A C 1
ATOM 600 O O . PHE A 1 76 ? 3.404 -4.879 -8.945 1 98.56 76 PHE A O 1
ATOM 607 N N . LEU A 1 77 ? 4.301 -6.918 -8.547 1 98.75 77 LEU A N 1
ATOM 608 C CA . LEU A 1 77 ? 4.949 -6.43 -7.332 1 98.75 77 LEU A CA 1
ATOM 609 C C . LEU A 1 77 ? 6.043 -5.422 -7.668 1 98.75 77 LEU A C 1
ATOM 611 O O . LEU A 1 77 ? 6.18 -4.398 -6.992 1 98.75 77 LEU A O 1
ATOM 615 N N . GLY A 1 78 ? 6.824 -5.719 -8.734 1 98.75 78 GLY A N 1
ATOM 616 C CA . GLY A 1 78 ? 7.777 -4.723 -9.203 1 98.75 78 GLY A CA 1
ATOM 617 C C . GLY A 1 78 ? 7.125 -3.424 -9.633 1 98.75 78 GLY A C 1
ATOM 618 O O . GLY A 1 78 ? 7.648 -2.342 -9.359 1 98.75 78 GLY A O 1
ATOM 619 N N . PHE A 1 79 ? 6.004 -3.564 -10.25 1 98.75 79 PHE A N 1
ATOM 620 C CA . PHE A 1 79 ? 5.219 -2.414 -10.688 1 98.75 79 PHE A CA 1
ATOM 621 C C . PHE A 1 79 ? 4.785 -1.571 -9.492 1 98.75 79 PHE A C 1
ATOM 623 O O . PHE A 1 79 ? 4.871 -0.342 -9.531 1 98.75 79 PHE A O 1
ATOM 630 N N . VAL A 1 80 ? 4.309 -2.152 -8.445 1 98.75 80 VAL A N 1
ATOM 631 C CA . VAL A 1 80 ? 3.883 -1.459 -7.23 1 98.75 80 VAL A CA 1
ATOM 632 C C . VAL A 1 80 ? 5.062 -0.708 -6.621 1 98.75 80 VAL A C 1
ATOM 634 O O . VAL A 1 80 ? 4.934 0.452 -6.227 1 98.75 80 VAL A O 1
ATOM 637 N N . VAL A 1 81 ? 6.211 -1.323 -6.602 1 98.81 81 VAL A N 1
ATOM 638 C CA . VAL A 1 81 ? 7.41 -0.701 -6.055 1 98.81 81 VAL A CA 1
ATOM 639 C C . VAL A 1 81 ? 7.797 0.511 -6.898 1 98.81 81 VAL A C 1
ATOM 641 O O . VAL A 1 81 ? 8.07 1.587 -6.363 1 98.81 81 VAL A O 1
ATOM 644 N N . MET A 1 82 ? 7.797 0.369 -8.172 1 98.75 82 MET A N 1
ATOM 645 C CA . MET A 1 82 ? 8.156 1.464 -9.07 1 98.75 82 MET A CA 1
ATOM 646 C C . MET A 1 82 ? 7.195 2.637 -8.906 1 98.75 82 MET A C 1
ATOM 648 O O . MET A 1 82 ? 7.617 3.793 -8.867 1 98.75 82 MET A O 1
ATOM 652 N N . PHE A 1 83 ? 5.949 2.357 -8.758 1 98.5 83 PHE A N 1
ATOM 653 C CA . PHE A 1 83 ? 4.934 3.396 -8.672 1 98.5 83 PHE A CA 1
ATOM 654 C C . PHE A 1 83 ? 5.004 4.113 -7.328 1 98.5 83 PHE A C 1
ATOM 656 O O . PHE A 1 83 ? 4.578 5.266 -7.211 1 98.5 83 PHE A O 1
ATOM 663 N N . SER A 1 84 ? 5.438 3.391 -6.266 1 98.38 84 SER A N 1
ATOM 664 C CA . SER A 1 84 ? 5.66 4.094 -5.008 1 98.38 84 SER A CA 1
ATOM 665 C C . SER A 1 84 ? 6.676 5.219 -5.176 1 98.38 84 SER A C 1
ATOM 667 O O . SER A 1 84 ? 6.473 6.328 -4.672 1 98.38 84 SER A O 1
ATOM 669 N N . GLY A 1 85 ? 7.758 4.977 -5.926 1 98.44 85 GLY A N 1
ATOM 670 C CA . GLY A 1 85 ? 8.75 6 -6.23 1 98.44 85 GLY A CA 1
ATOM 671 C C . GLY A 1 85 ? 8.211 7.105 -7.117 1 98.44 85 GLY A C 1
ATOM 672 O O . GLY A 1 85 ? 8.586 8.273 -6.961 1 98.44 85 GLY A O 1
ATOM 673 N N . MET A 1 86 ? 7.348 6.781 -8.008 1 98.44 86 MET A N 1
ATOM 674 C CA . MET A 1 86 ? 6.723 7.785 -8.867 1 98.44 86 MET A CA 1
ATOM 675 C C . MET A 1 86 ? 5.859 8.742 -8.047 1 98.44 86 MET A C 1
ATOM 677 O O . MET A 1 86 ? 5.742 9.922 -8.383 1 98.44 86 MET A O 1
ATOM 681 N N . GLY A 1 87 ? 5.238 8.18 -7.027 1 98.44 87 GLY A N 1
ATOM 682 C CA . GLY A 1 87 ? 4.531 9.055 -6.105 1 98.44 87 GLY A CA 1
ATOM 683 C C . GLY A 1 87 ? 5.422 10.109 -5.48 1 98.44 87 GLY A C 1
ATOM 684 O O . GLY A 1 87 ? 5.047 11.281 -5.402 1 98.44 87 GLY A O 1
ATOM 685 N N . ARG A 1 88 ? 6.648 9.734 -5.078 1 98.44 88 ARG A N 1
ATOM 686 C CA . ARG A 1 88 ? 7.617 10.688 -4.539 1 98.44 88 ARG A CA 1
ATOM 687 C C . ARG A 1 88 ? 8.039 11.703 -5.594 1 98.44 88 ARG A C 1
ATOM 689 O O . ARG A 1 88 ? 8.289 12.867 -5.281 1 98.44 88 ARG A O 1
ATOM 696 N N . LEU A 1 89 ? 8.195 11.172 -6.758 1 98.5 89 LEU A N 1
ATOM 697 C CA . LEU A 1 89 ? 8.547 12.07 -7.848 1 98.5 89 LEU A CA 1
ATOM 698 C C . LEU A 1 89 ? 7.48 13.141 -8.039 1 98.5 89 LEU A C 1
ATOM 700 O O . LEU A 1 89 ? 7.805 14.32 -8.242 1 98.5 89 LEU A O 1
ATOM 704 N N . LEU A 1 90 ? 6.223 12.711 -8.016 1 98.06 90 LEU A N 1
ATOM 705 C CA . LEU A 1 90 ? 5.121 13.664 -8.125 1 98.06 90 LEU A CA 1
ATOM 706 C C . LEU A 1 90 ? 5.16 14.68 -6.988 1 98.06 90 LEU A C 1
ATOM 708 O O . LEU A 1 90 ? 4.93 15.867 -7.207 1 98.06 90 LEU A O 1
ATOM 712 N N . SER A 1 91 ? 5.434 14.219 -5.797 1 98 91 SER A N 1
ATOM 713 C CA . SER A 1 91 ? 5.57 15.125 -4.66 1 98 91 SER A CA 1
ATOM 714 C C . SER A 1 91 ? 6.691 16.141 -4.887 1 98 91 SER A C 1
ATOM 716 O O . SER A 1 91 ? 6.523 17.328 -4.625 1 98 91 SER A O 1
ATOM 718 N N . TYR A 1 92 ? 7.848 15.664 -5.43 1 97.5 92 TYR A N 1
ATOM 719 C CA . TYR A 1 92 ? 9.008 16.5 -5.699 1 97.5 92 TYR A CA 1
ATOM 720 C C . TYR A 1 92 ? 8.656 17.609 -6.688 1 97.5 92 TYR A C 1
ATOM 722 O O . TYR A 1 92 ? 9.062 18.766 -6.504 1 97.5 92 TYR A O 1
ATOM 730 N N . VAL A 1 93 ? 7.93 17.312 -7.656 1 97.06 93 VAL A N 1
ATOM 731 C CA . VAL A 1 93 ? 7.578 18.25 -8.711 1 97.06 93 VAL A CA 1
ATOM 732 C C . VAL A 1 93 ? 6.555 19.266 -8.188 1 97.06 93 VAL A C 1
ATOM 734 O O . VAL A 1 93 ? 6.637 20.453 -8.5 1 97.06 93 VAL A O 1
ATOM 737 N N . LYS A 1 94 ? 5.621 18.922 -7.352 1 95.38 94 LYS A N 1
ATOM 738 C CA . LYS A 1 94 ? 4.5 19.766 -6.938 1 95.38 94 LYS A CA 1
ATOM 739 C C . LYS A 1 94 ? 4.859 20.594 -5.715 1 95.38 94 LYS A C 1
ATOM 741 O O . LYS A 1 94 ? 4.422 21.734 -5.586 1 95.38 94 LYS A O 1
ATOM 746 N N . VAL A 1 95 ? 5.613 19.969 -4.781 1 94.38 95 VAL A N 1
ATOM 747 C CA . VAL A 1 95 ? 5.805 20.625 -3.49 1 94.38 95 VAL A CA 1
ATOM 748 C C . VAL A 1 95 ? 7.285 20.953 -3.285 1 94.38 95 VAL A C 1
ATOM 750 O O . VAL A 1 95 ? 7.637 21.781 -2.449 1 94.38 95 VAL A O 1
ATOM 753 N N . GLY A 1 96 ? 8.141 20.266 -4.078 1 94.44 96 GLY A N 1
ATOM 754 C CA . GLY A 1 96 ? 9.57 20.484 -3.943 1 94.44 96 GLY A CA 1
ATOM 755 C C . GLY A 1 96 ? 10.289 19.391 -3.191 1 94.44 96 GLY A C 1
ATOM 756 O O . GLY A 1 96 ? 9.68 18.375 -2.822 1 94.44 96 GLY A O 1
ATOM 757 N N . SER A 1 97 ? 11.586 19.609 -2.891 1 96 97 SER A N 1
ATOM 758 C CA . SER A 1 97 ? 12.43 18.578 -2.295 1 96 97 SER A CA 1
ATOM 759 C C . SER A 1 97 ? 12.164 18.438 -0.801 1 96 97 SER A C 1
ATOM 761 O O . SER A 1 97 ? 12.047 19.438 -0.09 1 96 97 SER A O 1
ATOM 763 N N . ALA A 1 98 ? 12.016 17.156 -0.311 1 96.56 98 ALA A N 1
ATOM 764 C CA . ALA A 1 98 ? 11.875 16.875 1.113 1 96.56 98 ALA A CA 1
ATOM 765 C C . ALA A 1 98 ? 13.234 16.562 1.748 1 96.56 98 ALA A C 1
ATOM 767 O O . ALA A 1 98 ? 13.297 15.953 2.816 1 96.56 98 ALA A O 1
ATOM 768 N N . GLY A 1 99 ? 14.336 16.938 0.981 1 96.81 99 GLY A N 1
ATOM 769 C CA . GLY A 1 99 ? 15.68 16.656 1.46 1 96.81 99 GLY A CA 1
ATOM 770 C C . GLY A 1 99 ? 16.391 15.594 0.641 1 96.81 99 GLY A C 1
ATOM 771 O O . GLY A 1 99 ? 15.75 14.812 -0.065 1 96.81 99 GLY A O 1
ATOM 772 N N . LYS A 1 100 ? 17.672 15.539 0.78 1 97.38 100 LYS A N 1
ATOM 773 C CA . LYS A 1 100 ? 18.516 14.656 -0.023 1 97.38 100 LYS A CA 1
ATOM 774 C C . LYS A 1 100 ? 18.172 13.195 0.221 1 97.38 100 LYS A C 1
ATOM 776 O O . LYS A 1 100 ? 18.172 12.391 -0.713 1 97.38 100 LYS A O 1
ATOM 781 N N . TYR A 1 101 ? 17.875 12.82 1.378 1 97 101 TYR A N 1
ATOM 782 C CA . TYR A 1 101 ? 17.547 11.445 1.738 1 97 101 TYR A CA 1
ATOM 783 C C . TYR A 1 101 ? 16.344 10.945 0.958 1 97 101 TYR A C 1
ATOM 785 O O . TYR A 1 101 ? 16.406 9.891 0.318 1 97 101 TYR A O 1
ATOM 793 N N . PHE A 1 102 ? 15.32 11.75 0.884 1 97.62 102 PHE A N 1
ATOM 794 C CA . PHE A 1 102 ? 14.07 11.32 0.257 1 97.62 102 PHE A CA 1
ATOM 795 C C . PHE A 1 102 ? 14.203 11.328 -1.262 1 97.62 102 PHE A C 1
ATOM 797 O O . PHE A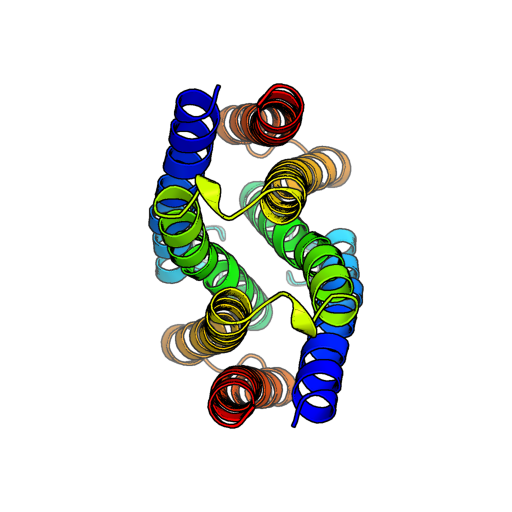 1 102 ? 13.594 10.5 -1.945 1 97.62 102 PHE A O 1
ATOM 804 N N . VAL A 1 103 ? 14.977 12.156 -1.776 1 97.56 103 VAL A N 1
ATOM 805 C CA . VAL A 1 103 ? 15.227 12.156 -3.215 1 97.56 103 VAL A CA 1
ATOM 806 C C . VAL A 1 103 ? 15.984 10.898 -3.615 1 97.56 103 VAL A C 1
ATOM 808 O O . VAL A 1 103 ? 15.656 10.266 -4.625 1 97.56 103 VAL A O 1
ATOM 811 N N . ASN A 1 104 ? 16.938 10.547 -2.785 1 97.5 104 ASN A N 1
ATOM 812 C CA . ASN A 1 104 ? 17.703 9.344 -3.088 1 97.5 104 ASN A CA 1
ATOM 813 C C . ASN A 1 104 ? 16.828 8.094 -3.018 1 97.5 104 ASN A C 1
ATOM 815 O O . ASN A 1 104 ? 16.922 7.223 -3.887 1 97.5 104 ASN A O 1
ATOM 819 N N . ILE A 1 105 ? 16.062 8 -2.018 1 97.31 105 ILE A N 1
ATOM 820 C CA . ILE A 1 105 ? 15.234 6.805 -1.865 1 97.31 105 ILE A CA 1
ATOM 821 C C . ILE A 1 105 ? 14.188 6.75 -2.98 1 97.31 105 ILE A C 1
ATOM 823 O O . ILE A 1 105 ? 13.797 5.668 -3.42 1 97.31 105 ILE A O 1
ATOM 827 N N . MET A 1 106 ? 13.75 7.902 -3.498 1 98.12 106 MET A N 1
ATOM 828 C CA . MET A 1 106 ? 12.867 7.969 -4.656 1 98.12 106 MET A CA 1
ATOM 829 C C . MET A 1 106 ? 13.477 7.246 -5.852 1 98.12 106 MET A C 1
ATOM 831 O O . MET A 1 106 ? 12.836 6.379 -6.449 1 98.12 106 MET A O 1
ATOM 835 N N . TRP A 1 107 ? 14.695 7.57 -6.109 1 98 107 TRP A N 1
ATOM 836 C CA . TRP A 1 107 ? 15.367 6.941 -7.242 1 98 107 TRP A CA 1
ATOM 837 C C . TRP A 1 107 ? 15.586 5.457 -6.988 1 98 107 TRP A C 1
ATOM 839 O O . TRP A 1 107 ? 15.43 4.633 -7.895 1 98 107 TRP A O 1
ATOM 849 N N . VAL A 1 108 ? 15.977 5.125 -5.785 1 97.81 108 VAL A N 1
ATOM 850 C CA . VAL A 1 108 ? 16.203 3.727 -5.426 1 97.81 108 VAL A CA 1
ATOM 851 C C . VAL A 1 108 ? 14.914 2.928 -5.633 1 97.81 108 VAL A C 1
ATOM 853 O O . VAL A 1 108 ? 14.945 1.825 -6.188 1 97.81 108 VAL A O 1
ATOM 856 N N . GLU A 1 109 ? 13.797 3.447 -5.266 1 98.12 109 GLU A N 1
ATOM 857 C CA . GLU A 1 109 ? 12.523 2.752 -5.395 1 98.12 109 GLU A CA 1
ATOM 858 C C . GLU A 1 109 ? 12.156 2.539 -6.859 1 98.12 109 GLU A C 1
ATOM 860 O O . GLU A 1 109 ? 11.742 1.444 -7.25 1 98.12 109 GLU A O 1
ATOM 865 N N . ILE A 1 110 ? 12.312 3.582 -7.621 1 98.56 110 ILE A N 1
ATOM 866 C CA . ILE A 1 110 ? 11.969 3.482 -9.039 1 98.56 110 ILE A CA 1
ATOM 867 C C . ILE A 1 110 ? 12.852 2.438 -9.711 1 98.56 110 ILE A C 1
ATOM 869 O O . ILE A 1 110 ? 12.359 1.542 -10.398 1 98.56 110 ILE A O 1
ATOM 873 N N . LEU A 1 111 ? 14.102 2.482 -9.422 1 98.38 111 LEU A N 1
ATOM 874 C CA . LEU A 1 111 ? 15.055 1.56 -10.031 1 98.38 111 LEU A CA 1
ATOM 875 C C . LEU A 1 111 ? 14.859 0.146 -9.492 1 98.38 111 LEU A C 1
ATOM 877 O O . LEU A 1 111 ? 15.031 -0.83 -10.227 1 98.38 111 LEU A O 1
ATOM 881 N N . LEU A 1 112 ? 14.57 0.073 -8.203 1 98.56 112 LEU A N 1
ATOM 882 C CA . LEU A 1 112 ? 14.328 -1.227 -7.59 1 98.56 112 LEU A CA 1
ATOM 883 C C . LEU A 1 112 ? 13.141 -1.926 -8.25 1 98.56 112 LEU A C 1
ATOM 885 O O . LEU A 1 112 ? 13.203 -3.125 -8.531 1 98.56 112 LEU A O 1
ATOM 889 N N . GLY A 1 113 ? 12.039 -1.184 -8.469 1 98.69 113 GLY A N 1
ATOM 890 C CA . GLY A 1 113 ? 10.898 -1.757 -9.172 1 98.69 113 GLY A CA 1
ATOM 891 C C . GLY A 1 113 ? 11.242 -2.244 -10.562 1 98.69 113 GLY A C 1
ATOM 892 O O . GLY A 1 113 ? 10.883 -3.361 -10.945 1 98.69 113 GLY A O 1
ATOM 893 N N . VAL A 1 114 ? 11.984 -1.458 -11.273 1 98.62 114 VAL A N 1
ATOM 894 C CA . VAL A 1 114 ? 12.414 -1.822 -12.617 1 98.62 114 VAL A CA 1
ATOM 895 C C . VAL A 1 114 ? 13.328 -3.049 -12.555 1 98.62 114 VAL A C 1
ATOM 897 O O . VAL A 1 114 ? 13.203 -3.963 -13.375 1 98.62 114 VAL A O 1
ATOM 900 N N . ALA A 1 115 ? 14.203 -3.08 -11.602 1 98.56 115 ALA A N 1
ATOM 901 C CA . ALA A 1 115 ? 15.133 -4.195 -11.445 1 98.56 115 ALA A CA 1
ATOM 902 C C . ALA A 1 115 ? 14.391 -5.492 -11.148 1 98.56 115 ALA A C 1
ATOM 904 O O . ALA A 1 115 ? 14.766 -6.559 -11.648 1 98.56 115 ALA A O 1
ATOM 905 N N . ILE A 1 116 ? 13.352 -5.426 -10.383 1 98.69 116 ILE A N 1
ATOM 906 C CA . ILE A 1 116 ? 12.562 -6.609 -10.062 1 98.69 116 ILE A CA 1
ATOM 907 C C . ILE A 1 116 ? 11.898 -7.145 -11.328 1 98.69 116 ILE A C 1
ATOM 909 O O . ILE A 1 116 ? 11.984 -8.344 -11.625 1 98.69 116 ILE A O 1
ATOM 913 N N . MET A 1 117 ? 11.312 -6.234 -12.086 1 98.62 117 MET A N 1
ATOM 914 C CA . MET A 1 117 ? 10.633 -6.66 -13.305 1 98.62 117 MET A CA 1
ATOM 915 C C . MET A 1 117 ? 11.633 -7.188 -14.328 1 98.62 117 MET A C 1
ATOM 917 O O . MET A 1 117 ? 11.367 -8.195 -14.992 1 98.62 117 MET A O 1
ATOM 921 N N . ALA A 1 118 ? 12.758 -6.535 -14.406 1 98.19 118 ALA A N 1
ATOM 922 C CA . ALA A 1 118 ? 13.797 -6.996 -15.32 1 98.19 118 ALA A CA 1
ATOM 923 C C . ALA A 1 118 ? 14.344 -8.352 -14.891 1 98.19 118 ALA A C 1
ATOM 925 O O . ALA A 1 118 ? 14.523 -9.25 -15.719 1 98.19 118 ALA A O 1
ATOM 926 N N . SER A 1 119 ? 14.625 -8.531 -13.609 1 97.88 119 SER A N 1
ATOM 927 C CA . SER A 1 119 ? 15.125 -9.797 -13.094 1 97.88 119 SER A CA 1
ATOM 928 C C . SER A 1 119 ? 14.117 -10.922 -13.305 1 97.88 119 SER A C 1
ATOM 930 O O . SER A 1 119 ? 14.492 -12.062 -13.578 1 97.88 119 SER A O 1
ATOM 932 N N . GLN A 1 120 ? 12.852 -10.555 -13.141 1 97.5 120 GLN A N 1
ATOM 933 C CA . GLN A 1 120 ? 11.812 -11.547 -13.414 1 97.5 120 GLN A CA 1
ATOM 934 C C . GLN A 1 120 ? 11.797 -11.945 -14.883 1 97.5 120 GLN A C 1
ATOM 936 O O . GLN A 1 120 ? 11.586 -13.109 -15.219 1 97.5 120 GLN A O 1
ATOM 941 N N . PHE A 1 121 ? 12.016 -10.953 -15.742 1 96.38 121 PHE A N 1
ATOM 942 C CA . PHE A 1 121 ? 12.039 -11.203 -17.188 1 96.38 121 PHE A CA 1
ATOM 943 C C . PHE A 1 121 ? 13.133 -12.195 -17.531 1 96.38 121 PHE A C 1
ATOM 945 O O . PHE A 1 121 ? 12.945 -13.047 -18.406 1 96.38 121 PHE A O 1
ATOM 952 N N . PHE A 1 122 ? 14.18 -12.172 -16.844 1 94.75 122 PHE A N 1
ATOM 953 C CA . PHE A 1 122 ? 15.328 -13.016 -17.156 1 94.75 122 PHE A CA 1
ATOM 954 C C . PHE A 1 122 ? 15.266 -14.328 -16.375 1 94.75 122 PHE A C 1
ATOM 956 O O . PHE A 1 122 ? 16.094 -15.211 -16.578 1 94.75 122 PHE A O 1
ATOM 963 N N . ARG A 1 123 ? 14.43 -14.438 -15.523 1 92.69 123 ARG A N 1
ATOM 964 C CA . ARG A 1 123 ? 14.305 -15.648 -14.719 1 92.69 123 ARG A CA 1
ATOM 965 C C . ARG A 1 123 ? 13.695 -16.781 -15.531 1 92.69 123 ARG A C 1
ATOM 967 O O . ARG A 1 123 ? 14.086 -17.953 -15.375 1 92.69 123 ARG A O 1
ATOM 974 N N . MET B 1 1 ? -19.375 -19.297 -5.277 1 85.25 1 MET B N 1
ATOM 975 C CA . MET B 1 1 ? -18.406 -18.797 -4.297 1 85.25 1 MET B CA 1
ATOM 976 C C . MET B 1 1 ? -17.297 -18.016 -4.977 1 85.25 1 MET B C 1
ATOM 978 O O . MET B 1 1 ? -16.906 -16.938 -4.512 1 85.25 1 MET B O 1
ATOM 982 N N . GLU B 1 2 ? -17.094 -18.297 -6.207 1 91.44 2 GLU B N 1
ATOM 983 C CA . GLU B 1 2 ? -16.062 -17.578 -6.965 1 91.44 2 GLU B CA 1
ATOM 984 C C . GLU B 1 2 ? -16.516 -16.172 -7.316 1 91.44 2 GLU B C 1
ATOM 986 O O . GLU B 1 2 ? -15.758 -15.219 -7.18 1 91.44 2 GLU B O 1
ATOM 991 N N . ILE B 1 3 ? -17.766 -16.031 -7.582 1 94.88 3 ILE B N 1
ATOM 992 C CA . ILE B 1 3 ? -18.312 -14.742 -7.996 1 94.88 3 ILE B CA 1
ATOM 993 C C . ILE B 1 3 ? -18.266 -13.766 -6.824 1 94.88 3 ILE B C 1
ATOM 995 O O . ILE B 1 3 ? -18.031 -12.57 -7.016 1 94.88 3 ILE B O 1
ATOM 999 N N . THR B 1 4 ? -18.516 -14.234 -5.691 1 97 4 THR B N 1
ATOM 1000 C CA . THR B 1 4 ? -18.484 -13.383 -4.504 1 97 4 THR B CA 1
ATOM 1001 C C . THR B 1 4 ? -17.094 -12.789 -4.305 1 97 4 THR B C 1
ATOM 1003 O O . THR B 1 4 ? -16.953 -11.578 -4.094 1 97 4 THR B O 1
ATOM 1006 N N . VAL B 1 5 ? -16.062 -13.586 -4.395 1 97.75 5 VAL B N 1
ATOM 1007 C CA . VAL B 1 5 ? -14.688 -13.109 -4.238 1 97.75 5 VAL B CA 1
ATOM 1008 C C . VAL B 1 5 ? -14.359 -12.125 -5.359 1 97.75 5 VAL B C 1
ATOM 1010 O O . VAL B 1 5 ? -13.719 -11.102 -5.121 1 97.75 5 VAL B O 1
ATOM 1013 N N . GLN B 1 6 ? -14.867 -12.398 -6.527 1 98.19 6 GLN B N 1
ATOM 1014 C CA . GLN B 1 6 ? -14.625 -11.516 -7.668 1 98.19 6 GLN B CA 1
ATOM 1015 C C . GLN B 1 6 ? -15.266 -10.148 -7.445 1 98.19 6 GLN B C 1
ATOM 1017 O O . GLN B 1 6 ? -14.648 -9.117 -7.73 1 98.19 6 GLN B O 1
ATOM 1022 N N . ILE B 1 7 ? -16.406 -10.156 -6.945 1 98.12 7 ILE B N 1
ATOM 1023 C CA . ILE B 1 7 ? -17.125 -8.906 -6.703 1 98.12 7 ILE B CA 1
ATOM 1024 C C . ILE B 1 7 ? -16.406 -8.109 -5.609 1 98.12 7 ILE B C 1
ATOM 1026 O O . ILE B 1 7 ? -16.188 -6.906 -5.758 1 98.12 7 ILE B O 1
ATOM 1030 N N . LEU B 1 8 ? -16.062 -8.789 -4.559 1 98.5 8 LEU B N 1
ATOM 1031 C CA . LEU B 1 8 ? -15.391 -8.109 -3.451 1 98.5 8 LEU B CA 1
ATOM 1032 C C . LEU B 1 8 ? -14.047 -7.547 -3.889 1 98.5 8 LEU B C 1
ATOM 1034 O O . LEU B 1 8 ? -13.742 -6.379 -3.637 1 98.5 8 LEU B O 1
ATOM 1038 N N . LEU B 1 9 ? -13.266 -8.344 -4.566 1 98.69 9 LEU B N 1
ATOM 1039 C CA . LEU B 1 9 ? -11.961 -7.871 -5.023 1 98.69 9 LEU B CA 1
ATOM 1040 C C . LEU B 1 9 ? -12.109 -6.809 -6.105 1 98.69 9 LEU B C 1
ATOM 1042 O O . LEU B 1 9 ? -11.289 -5.891 -6.199 1 98.69 9 LEU B O 1
ATOM 1046 N N . GLY B 1 10 ? -13.148 -6.969 -6.918 1 98.56 10 GLY B N 1
ATOM 1047 C CA . GLY B 1 10 ? -13.43 -5.922 -7.887 1 98.56 10 GLY B CA 1
ATOM 1048 C C . GLY B 1 10 ? -13.734 -4.582 -7.25 1 98.56 10 GLY B C 1
ATOM 1049 O O . GLY B 1 10 ? -13.258 -3.543 -7.715 1 98.56 10 GLY B O 1
ATOM 1050 N N . LEU B 1 11 ? -14.516 -4.613 -6.211 1 98.12 11 LEU B N 1
ATOM 1051 C CA . LEU B 1 11 ? -14.828 -3.402 -5.461 1 98.12 11 LEU B CA 1
ATOM 1052 C C . LEU B 1 11 ? -13.562 -2.793 -4.859 1 98.12 11 LEU B C 1
ATOM 1054 O O . LEU B 1 11 ? -13.359 -1.581 -4.941 1 98.12 11 LEU B O 1
ATOM 1058 N N . VAL B 1 12 ? -12.766 -3.645 -4.301 1 98.56 12 VAL B N 1
ATOM 1059 C CA . VAL B 1 12 ? -11.516 -3.17 -3.709 1 98.56 12 VAL B CA 1
ATOM 1060 C C . VAL B 1 12 ? -10.641 -2.543 -4.789 1 98.56 12 VAL B C 1
ATOM 1062 O O . VAL B 1 12 ? -10.008 -1.506 -4.562 1 98.56 12 VAL B O 1
ATOM 1065 N N . SER B 1 13 ? -10.617 -3.178 -5.965 1 98.81 13 SER B N 1
ATOM 1066 C CA . SER B 1 13 ? -9.789 -2.662 -7.047 1 98.81 13 SER B CA 1
ATOM 1067 C C . SER B 1 13 ? -10.242 -1.269 -7.473 1 98.81 13 SER B C 1
ATOM 1069 O O . SER B 1 13 ? -9.406 -0.388 -7.715 1 98.81 13 SER B O 1
ATOM 1071 N N . LEU B 1 14 ? -11.539 -1.014 -7.527 1 98.25 14 LEU B N 1
ATOM 1072 C CA . LEU B 1 14 ? -12.078 0.292 -7.891 1 98.25 14 LEU B CA 1
ATOM 1073 C C . LEU B 1 14 ? -11.734 1.334 -6.828 1 98.25 14 LEU B C 1
ATOM 1075 O O . LEU B 1 14 ? -11.367 2.463 -7.16 1 98.25 14 LEU B O 1
ATOM 1079 N N . ILE B 1 15 ? -11.836 0.955 -5.625 1 98.12 15 ILE B N 1
ATOM 1080 C CA . ILE B 1 15 ? -11.523 1.848 -4.516 1 98.12 15 ILE B CA 1
ATOM 1081 C C . ILE B 1 15 ? -10.039 2.211 -4.551 1 98.12 15 ILE B C 1
ATOM 1083 O O . ILE B 1 15 ? -9.672 3.371 -4.344 1 98.12 15 ILE B O 1
ATOM 1087 N N . CYS B 1 16 ? -9.18 1.254 -4.793 1 98.62 16 CYS B N 1
ATOM 1088 C CA . CYS B 1 16 ? -7.746 1.498 -4.879 1 98.62 16 CYS B CA 1
ATOM 1089 C C . CYS B 1 16 ? -7.426 2.459 -6.02 1 98.62 16 CYS B C 1
ATOM 1091 O O . CYS B 1 16 ? -6.664 3.412 -5.836 1 98.62 16 CYS B O 1
ATOM 1093 N N . LEU B 1 17 ? -8.031 2.246 -7.168 1 98.62 17 LEU B N 1
ATOM 1094 C CA . LEU B 1 17 ? -7.719 3.064 -8.336 1 98.62 17 LEU B CA 1
ATOM 1095 C C . LEU B 1 17 ? -8.227 4.492 -8.148 1 98.62 17 LEU B C 1
ATOM 1097 O O . LEU B 1 17 ? -7.484 5.449 -8.367 1 98.62 17 LEU B O 1
ATOM 1101 N N . LEU B 1 18 ? -9.469 4.648 -7.699 1 98 18 LEU B N 1
ATOM 1102 C CA . LEU B 1 18 ? -10.062 5.973 -7.539 1 98 18 LEU B CA 1
ATOM 1103 C C . LEU B 1 18 ? -9.484 6.68 -6.316 1 98 18 LEU B C 1
ATOM 1105 O O . LEU B 1 18 ? -9.133 7.863 -6.383 1 98 18 LEU B O 1
ATOM 1109 N N . GLY B 1 19 ? -9.422 5.941 -5.23 1 97.31 19 GLY B N 1
ATOM 1110 C CA . GLY B 1 19 ? -8.867 6.52 -4.02 1 97.31 19 GLY B CA 1
ATOM 1111 C C . GLY B 1 19 ? -7.395 6.859 -4.145 1 97.31 19 GLY B C 1
ATOM 1112 O O . GLY B 1 19 ? -6.957 7.922 -3.699 1 97.31 19 GLY B O 1
ATOM 1113 N N . GLY B 1 20 ? -6.621 5.91 -4.699 1 98.31 20 GLY B N 1
ATOM 1114 C CA . GLY B 1 20 ? -5.207 6.16 -4.918 1 98.31 20 GLY B CA 1
ATOM 1115 C C . GLY B 1 20 ? -4.945 7.34 -5.836 1 98.31 20 GLY B C 1
ATOM 1116 O O . GLY B 1 20 ? -4.066 8.164 -5.562 1 98.31 20 GLY B O 1
ATOM 1117 N N . LEU B 1 21 ? -5.723 7.438 -6.875 1 97.88 21 LEU B N 1
ATOM 1118 C CA . LEU B 1 21 ? -5.578 8.562 -7.797 1 97.88 21 LEU B CA 1
ATOM 1119 C C . LEU B 1 21 ? -5.922 9.875 -7.105 1 97.88 21 LEU B C 1
ATOM 1121 O O . LEU B 1 21 ? -5.219 10.875 -7.281 1 97.88 21 LEU B O 1
ATOM 1125 N N . ASN B 1 22 ? -6.98 9.898 -6.355 1 97.44 22 ASN B N 1
ATOM 1126 C CA . ASN B 1 22 ? -7.395 11.078 -5.613 1 97.44 22 ASN B CA 1
ATOM 1127 C C . ASN B 1 22 ? -6.309 11.547 -4.645 1 97.44 22 ASN B C 1
ATOM 1129 O O . ASN B 1 22 ? -6.004 12.734 -4.574 1 97.44 22 ASN B O 1
ATOM 1133 N N . LEU B 1 23 ? -5.699 10.602 -3.957 1 97.75 23 LEU B N 1
ATOM 1134 C CA . LEU B 1 23 ? -4.684 10.938 -2.967 1 97.75 23 LEU B CA 1
ATOM 1135 C C . LEU B 1 23 ? -3.379 11.352 -3.643 1 97.75 23 LEU B C 1
ATOM 1137 O O . LEU B 1 23 ? -2.652 12.203 -3.135 1 97.75 23 LEU B O 1
ATOM 1141 N N . LEU B 1 24 ? -3.148 10.781 -4.762 1 97.94 24 LEU B N 1
ATOM 1142 C CA . LEU B 1 24 ? -1.979 11.188 -5.531 1 97.94 24 LEU B CA 1
ATOM 1143 C C . LEU B 1 24 ? -2.121 12.633 -6.02 1 97.94 24 LEU B C 1
ATOM 1145 O O . LEU B 1 24 ? -1.158 13.398 -5.977 1 97.94 24 LEU B O 1
ATOM 1149 N N . ARG B 1 25 ? -3.287 13.023 -6.438 1 96.62 25 ARG B N 1
ATOM 1150 C CA . ARG B 1 25 ? -3.537 14.367 -6.953 1 96.62 25 ARG B CA 1
ATOM 1151 C C . ARG B 1 25 ? -3.531 15.391 -5.828 1 96.62 25 ARG B C 1
ATOM 1153 O O . ARG B 1 25 ? -2.938 16.469 -5.961 1 96.62 25 ARG B O 1
ATOM 1160 N N . LYS B 1 26 ? -4.082 15.102 -4.742 1 95.44 26 LYS B N 1
ATOM 1161 C CA . LYS B 1 26 ? -4.27 16.062 -3.652 1 95.44 26 LYS B CA 1
ATOM 1162 C C . LYS B 1 26 ? -3.002 16.188 -2.811 1 95.44 26 LYS B C 1
ATOM 1164 O O . LYS B 1 26 ? -2.586 17.297 -2.471 1 95.44 26 LYS B O 1
ATOM 1169 N N . GLY B 1 27 ? -2.418 15.031 -2.486 1 94.69 27 GLY B N 1
ATOM 1170 C CA . GLY B 1 27 ? -1.276 15.062 -1.586 1 94.69 27 GLY B CA 1
ATOM 1171 C C . GLY B 1 27 ? -1.643 15.469 -0.171 1 94.69 27 GLY B C 1
ATOM 1172 O O . GLY B 1 27 ? -2.82 15.648 0.143 1 94.69 27 GLY B O 1
ATOM 1173 N N . ALA B 1 28 ? -0.674 15.656 0.632 1 93.88 28 ALA B N 1
ATOM 1174 C CA . ALA B 1 28 ? -0.901 15.992 2.035 1 93.88 28 ALA B CA 1
ATOM 1175 C C . ALA B 1 28 ? -1.364 17.438 2.184 1 93.88 28 ALA B C 1
ATOM 1177 O O . ALA B 1 28 ? -2.111 17.766 3.109 1 93.88 28 ALA B O 1
ATOM 1178 N N . PHE B 1 29 ? -0.955 18.234 1.252 1 87.31 29 PHE B N 1
ATOM 1179 C CA . PHE B 1 29 ? -1.212 19.672 1.309 1 87.31 29 PHE B CA 1
ATOM 1180 C C . PHE B 1 29 ? -2.709 19.953 1.29 1 87.31 29 PHE B C 1
ATOM 1182 O O . PHE B 1 29 ? -3.18 20.891 1.945 1 87.31 29 PHE B O 1
ATOM 1189 N N . ALA B 1 30 ? -3.439 19.109 0.656 1 90.62 30 ALA B N 1
ATOM 1190 C CA . ALA B 1 30 ? -4.875 19.312 0.486 1 90.62 30 ALA B CA 1
ATOM 1191 C C . ALA B 1 30 ? -5.617 19.125 1.807 1 90.62 30 ALA B C 1
ATOM 1193 O O . ALA B 1 30 ? -6.773 19.531 1.94 1 90.62 30 ALA B O 1
ATOM 1194 N N . PHE B 1 31 ? -4.961 18.547 2.805 1 91.62 31 PHE B N 1
ATOM 1195 C CA . PHE B 1 31 ? -5.648 18.219 4.047 1 91.62 31 PHE B CA 1
ATOM 1196 C C . PHE B 1 31 ? -5.125 19.062 5.199 1 91.62 31 PHE B C 1
ATOM 1198 O O . PHE B 1 31 ? -5.523 18.875 6.352 1 91.62 31 PHE B O 1
ATOM 1205 N N . LEU B 1 32 ? -4.211 19.906 4.816 1 88.75 32 LEU B N 1
ATOM 1206 C CA . LEU B 1 32 ? -3.729 20.875 5.801 1 88.75 32 LEU B CA 1
ATOM 1207 C C . LEU B 1 32 ? -4.672 22.062 5.906 1 88.75 32 LEU B C 1
ATOM 1209 O O . LEU B 1 32 ? -5.398 22.375 4.961 1 88.75 32 LEU B O 1
ATOM 1213 N N . PRO B 1 33 ? -4.664 22.641 7.094 1 83.75 33 PRO B N 1
ATOM 1214 C CA . PRO B 1 33 ? -5.52 23.828 7.234 1 83.75 33 PRO B CA 1
ATOM 1215 C C . PRO B 1 33 ? -5.172 24.922 6.23 1 83.75 33 PRO B C 1
ATOM 1217 O O . PRO B 1 33 ? -4.031 25 5.77 1 83.75 33 PRO B O 1
ATOM 1220 N N . GLU B 1 34 ? -6.203 25.719 5.953 1 84 34 GLU B N 1
ATOM 1221 C CA . GLU B 1 34 ? -6.02 26.812 5 1 84 34 GLU B CA 1
ATOM 1222 C C . GLU B 1 34 ? -4.918 27.766 5.453 1 84 34 GLU B C 1
ATOM 1224 O O . GLU B 1 34 ? -4.84 28.109 6.633 1 84 34 GLU B O 1
ATOM 1229 N N . GLY B 1 35 ? -4.066 28.078 4.453 1 82.19 35 GLY B N 1
ATOM 1230 C CA . GLY B 1 35 ? -3.014 29.031 4.734 1 82.19 35 GLY B CA 1
ATOM 1231 C C . GLY B 1 35 ? -1.729 28.391 5.219 1 82.19 35 GLY B C 1
ATOM 1232 O O . GLY B 1 35 ? -0.693 29.047 5.309 1 82.19 35 GLY B O 1
ATOM 1233 N N . TYR B 1 36 ? -1.855 27.156 5.516 1 84.06 36 TYR B N 1
ATOM 1234 C CA . TYR B 1 36 ? -0.668 26.453 5.984 1 84.06 36 TYR B CA 1
ATOM 1235 C C . TYR B 1 36 ? 0.258 26.109 4.824 1 84.06 36 TYR B C 1
ATOM 1237 O O . TYR B 1 36 ? -0.203 25.719 3.75 1 84.06 36 TYR B O 1
ATOM 1245 N N . PRO B 1 37 ? 1.521 26.391 5.059 1 86.81 37 PRO B N 1
ATOM 1246 C CA . PRO B 1 37 ? 2.459 26.031 3.996 1 86.81 37 PRO B CA 1
ATOM 1247 C C . PRO B 1 37 ? 2.584 24.516 3.818 1 86.81 37 PRO B C 1
ATOM 1249 O O . PRO B 1 37 ? 2.297 23.75 4.746 1 86.81 37 PRO B O 1
ATOM 1252 N N . PRO B 1 38 ? 3.021 24.156 2.656 1 89.5 38 PRO B N 1
ATOM 1253 C CA . PRO B 1 38 ? 3.26 22.734 2.453 1 89.5 38 PRO B CA 1
ATOM 1254 C C . PRO B 1 38 ? 4.359 22.172 3.361 1 89.5 38 PRO B C 1
ATOM 1256 O O . PRO B 1 38 ? 5.293 22.906 3.715 1 89.5 38 PRO B O 1
ATOM 1259 N N . VAL B 1 39 ? 4.195 20.984 3.789 1 93.06 39 VAL B N 1
ATOM 1260 C CA . VAL B 1 39 ? 5.199 20.219 4.531 1 93.06 39 VAL B CA 1
ATOM 1261 C C . VAL B 1 39 ? 5.793 19.141 3.637 1 93.06 39 VAL B C 1
ATOM 1263 O O . VAL B 1 39 ? 5.242 18.047 3.531 1 93.06 39 VAL B O 1
ATOM 1266 N N . PRO B 1 40 ? 6.898 19.406 3.068 1 95.25 40 PRO B N 1
ATOM 1267 C CA . PRO B 1 40 ? 7.41 18.578 1.985 1 95.25 40 PRO B CA 1
ATOM 1268 C C . PRO B 1 40 ? 7.594 17.109 2.406 1 95.25 40 PRO B C 1
ATOM 1270 O O . PRO B 1 40 ? 7.281 16.203 1.637 1 95.25 40 PRO B O 1
ATOM 1273 N N . VAL B 1 41 ? 8.117 16.844 3.639 1 95.94 41 VAL B N 1
ATOM 1274 C CA . VAL B 1 41 ? 8.344 15.469 4.09 1 95.94 41 VAL B CA 1
ATOM 1275 C C . VAL B 1 41 ? 7.012 14.734 4.195 1 95.94 41 VAL B C 1
ATOM 1277 O O . VAL B 1 41 ? 6.891 13.586 3.758 1 95.94 41 VAL B O 1
ATOM 1280 N N . LEU B 1 42 ? 6.059 15.445 4.715 1 95.19 42 LEU B N 1
ATOM 1281 C CA . LEU B 1 42 ? 4.73 14.859 4.871 1 95.19 42 LEU B CA 1
ATOM 1282 C C . LEU B 1 42 ? 4.109 14.555 3.516 1 95.19 42 LEU B C 1
ATOM 1284 O O . LEU B 1 42 ? 3.537 13.477 3.32 1 95.19 42 LEU B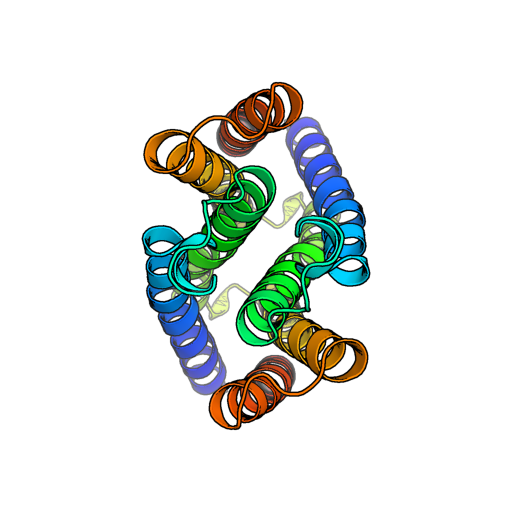 O 1
ATOM 1288 N N . ASP B 1 43 ? 4.184 15.477 2.604 1 96.81 43 ASP B N 1
ATOM 1289 C CA . ASP B 1 43 ? 3.635 15.266 1.269 1 96.81 43 ASP B CA 1
ATOM 1290 C C . ASP B 1 43 ? 4.371 14.133 0.546 1 96.81 43 ASP B C 1
ATOM 1292 O O . ASP B 1 43 ? 3.748 13.32 -0.139 1 96.81 43 ASP B O 1
ATOM 1296 N N . ASN B 1 44 ? 5.703 14.102 0.662 1 98.06 44 ASN B N 1
ATOM 1297 C CA . ASN B 1 44 ? 6.523 13.039 0.081 1 98.06 44 ASN B CA 1
ATOM 1298 C C . ASN B 1 44 ? 6.066 11.656 0.543 1 98.06 44 ASN B C 1
ATOM 1300 O O . ASN B 1 44 ? 5.891 10.75 -0.273 1 98.06 44 ASN B O 1
ATOM 1304 N N . LEU B 1 45 ? 5.816 11.508 1.844 1 97.75 45 LEU B N 1
ATOM 1305 C CA . LEU B 1 45 ? 5.383 10.242 2.416 1 97.75 45 LEU B CA 1
ATOM 1306 C C . LEU B 1 45 ? 3.975 9.883 1.954 1 97.75 45 LEU B C 1
ATOM 1308 O O . LEU B 1 45 ? 3.697 8.727 1.62 1 97.75 45 LEU B O 1
ATOM 1312 N N . MET B 1 46 ? 3.156 10.891 1.885 1 96.88 46 MET B N 1
ATOM 1313 C CA . MET B 1 46 ? 1.772 10.648 1.486 1 96.88 46 MET B CA 1
ATOM 1314 C C . MET B 1 46 ? 1.696 10.18 0.038 1 96.88 46 MET B C 1
ATOM 1316 O O . MET B 1 46 ? 0.996 9.211 -0.268 1 96.88 46 MET B O 1
ATOM 1320 N N . ARG B 1 47 ? 2.393 10.758 -0.827 1 98.31 47 ARG B N 1
ATOM 1321 C CA . ARG B 1 47 ? 2.316 10.391 -2.236 1 98.31 47 ARG B CA 1
ATOM 1322 C C . ARG B 1 47 ? 3.072 9.094 -2.508 1 98.31 47 ARG B C 1
ATOM 1324 O O . ARG B 1 47 ? 2.707 8.328 -3.404 1 98.31 47 ARG B O 1
ATOM 1331 N N . PHE B 1 48 ? 4.141 8.812 -1.731 1 98.69 48 PHE B N 1
ATOM 1332 C CA . PHE B 1 48 ? 4.781 7.504 -1.756 1 98.69 48 PHE B CA 1
ATOM 1333 C C . PHE B 1 48 ? 3.768 6.402 -1.463 1 98.69 48 PHE B C 1
ATOM 1335 O O . PHE B 1 48 ? 3.625 5.457 -2.244 1 98.69 48 PHE B O 1
ATOM 1342 N N . LEU B 1 49 ? 3.059 6.566 -0.434 1 98.62 49 LEU B N 1
ATOM 1343 C CA . LEU B 1 49 ? 2.086 5.578 0.02 1 98.62 49 LEU B CA 1
ATOM 1344 C C . LEU B 1 49 ? 0.903 5.5 -0.939 1 98.62 49 LEU B C 1
ATOM 1346 O O . LEU B 1 49 ? 0.384 4.414 -1.203 1 98.62 49 LEU B O 1
ATOM 1350 N N . SER B 1 50 ? 0.494 6.668 -1.441 1 98.56 50 SER B N 1
ATOM 1351 C CA . SER B 1 50 ? -0.605 6.703 -2.4 1 98.56 50 SER B CA 1
ATOM 1352 C C . SER B 1 50 ? -0.24 5.973 -3.688 1 98.56 50 SER B C 1
ATOM 1354 O O . SER B 1 50 ? -1.104 5.383 -4.34 1 98.56 50 SER B O 1
ATOM 1356 N N . GLY B 1 51 ? 1.005 6.066 -4.066 1 98.56 51 GLY B N 1
ATOM 1357 C CA . GLY B 1 51 ? 1.452 5.312 -5.227 1 98.56 51 GLY B CA 1
ATOM 1358 C C . GLY B 1 51 ? 1.286 3.812 -5.062 1 98.56 51 GLY B C 1
ATOM 1359 O O . GLY B 1 51 ? 0.874 3.123 -5.996 1 98.56 51 GLY B O 1
ATOM 1360 N N . ILE B 1 52 ? 1.626 3.291 -3.898 1 98.75 52 ILE B N 1
ATOM 1361 C CA . ILE B 1 52 ? 1.428 1.881 -3.584 1 98.75 52 ILE B CA 1
ATOM 1362 C C . ILE B 1 52 ? -0.055 1.53 -3.697 1 98.75 52 ILE B C 1
ATOM 1364 O O . ILE B 1 52 ? -0.423 0.578 -4.387 1 98.75 52 ILE B O 1
ATOM 1368 N N . TYR B 1 53 ? -0.847 2.375 -3.055 1 98.88 53 TYR B N 1
ATOM 1369 C CA . TYR B 1 53 ? -2.291 2.176 -3.008 1 98.88 53 TYR B CA 1
ATOM 1370 C C . TYR B 1 53 ? -2.887 2.156 -4.41 1 98.88 53 TYR B C 1
ATOM 1372 O O . TYR B 1 53 ? -3.635 1.239 -4.762 1 98.88 53 TYR B O 1
ATOM 1380 N N . PHE B 1 54 ? -2.498 3.045 -5.25 1 98.88 54 PHE B N 1
ATOM 1381 C CA . PHE B 1 54 ? -3.002 3.16 -6.613 1 98.88 54 PHE B CA 1
ATOM 1382 C C . PHE B 1 54 ? -2.596 1.95 -7.445 1 98.88 54 PHE B C 1
ATOM 1384 O O . PHE B 1 54 ? -3.434 1.333 -8.102 1 98.88 54 PHE B O 1
ATOM 1391 N N . SER B 1 55 ? -1.409 1.583 -7.359 1 98.62 55 SER B N 1
ATOM 1392 C CA . SER B 1 55 ? -0.895 0.523 -8.227 1 98.62 55 SER B CA 1
ATOM 1393 C C . SER B 1 55 ? -1.415 -0.843 -7.789 1 98.62 55 SER B C 1
ATOM 1395 O O . SER B 1 55 ? -1.547 -1.752 -8.609 1 98.62 55 SER B O 1
ATOM 1397 N N . MET B 1 56 ? -1.785 -0.996 -6.531 1 98.62 56 MET B N 1
ATOM 1398 C CA . MET B 1 56 ? -2.439 -2.221 -6.078 1 98.62 56 MET B CA 1
ATOM 1399 C C . MET B 1 56 ? -3.736 -2.461 -6.848 1 98.62 56 MET B C 1
ATOM 1401 O O . MET B 1 56 ? -4.148 -3.605 -7.031 1 98.62 56 MET B O 1
ATOM 1405 N N . GLY B 1 57 ? -4.387 -1.375 -7.297 1 98.69 57 GLY B N 1
ATOM 1406 C CA . GLY B 1 57 ? -5.605 -1.52 -8.078 1 98.69 57 GLY B CA 1
ATOM 1407 C C . GLY B 1 57 ? -5.422 -2.373 -9.32 1 98.69 57 GLY B C 1
ATOM 1408 O O . GLY B 1 57 ? -6.277 -3.203 -9.641 1 98.69 57 GLY B O 1
ATOM 1409 N N . PHE B 1 58 ? -4.328 -2.273 -9.945 1 98.56 58 PHE B N 1
ATOM 1410 C CA . PHE B 1 58 ? -4.059 -3.031 -11.156 1 98.56 58 PHE B CA 1
ATOM 1411 C C . PHE B 1 58 ? -3.797 -4.496 -10.836 1 98.56 58 PHE B C 1
ATOM 1413 O O . PHE B 1 58 ? -4.227 -5.387 -11.57 1 98.56 58 PHE B O 1
ATOM 1420 N N . LEU B 1 59 ? -3.043 -4.699 -9.758 1 98.56 59 LEU B N 1
ATOM 1421 C CA . LEU B 1 59 ? -2.826 -6.07 -9.312 1 98.56 59 LEU B CA 1
ATOM 1422 C C . LEU B 1 59 ? -4.152 -6.758 -9.008 1 98.56 59 LEU B C 1
ATOM 1424 O O . LEU B 1 59 ? -4.371 -7.906 -9.406 1 98.56 59 LEU B O 1
ATOM 1428 N N . LEU B 1 60 ? -5.043 -6.039 -8.375 1 98.81 60 LEU B N 1
ATOM 1429 C CA . LEU B 1 60 ? -6.328 -6.617 -7.988 1 98.81 60 LEU B CA 1
ATOM 1430 C C . LEU B 1 60 ? -7.18 -6.914 -9.211 1 98.81 60 LEU B C 1
ATOM 1432 O O . LEU B 1 60 ? -7.887 -7.926 -9.25 1 98.81 60 LEU B O 1
ATOM 1436 N N . ILE B 1 61 ? -7.129 -6.043 -10.188 1 98.69 61 ILE B N 1
ATOM 1437 C CA . ILE B 1 61 ? -7.852 -6.301 -11.43 1 98.69 61 ILE B CA 1
ATOM 1438 C C . ILE B 1 61 ? -7.359 -7.605 -12.047 1 98.69 61 ILE B C 1
ATOM 1440 O O . ILE B 1 61 ? -8.164 -8.438 -12.469 1 98.69 61 ILE B O 1
ATOM 1444 N N . TRP B 1 62 ? -6.066 -7.734 -12.086 1 98.69 62 TRP B N 1
ATOM 1445 C CA . TRP B 1 62 ? -5.484 -8.945 -12.656 1 98.69 62 TRP B CA 1
ATOM 1446 C C . TRP B 1 62 ? -5.93 -10.18 -11.875 1 98.69 62 TRP B C 1
ATOM 1448 O O . TRP B 1 62 ? -6.273 -11.203 -12.469 1 98.69 62 TRP B O 1
ATOM 1458 N N . VAL B 1 63 ? -5.938 -10.094 -10.562 1 98.44 63 VAL B N 1
ATOM 1459 C CA . VAL B 1 63 ? -6.34 -11.219 -9.727 1 98.44 63 VAL B CA 1
ATOM 1460 C C . VAL B 1 63 ? -7.805 -11.562 -9.992 1 98.44 63 VAL B C 1
ATOM 1462 O O . VAL B 1 63 ? -8.164 -12.742 -10.062 1 98.44 63 VAL B O 1
ATOM 1465 N N . VAL B 1 64 ? -8.617 -10.516 -10.172 1 98.31 64 VAL B N 1
ATOM 1466 C CA . VAL B 1 64 ? -10.039 -10.727 -10.438 1 98.31 64 VAL B CA 1
ATOM 1467 C C . VAL B 1 64 ? -10.203 -11.5 -11.75 1 98.31 64 VAL B C 1
ATOM 1469 O O . VAL B 1 64 ? -11 -12.438 -11.828 1 98.31 64 VAL B O 1
ATOM 1472 N N . TYR B 1 65 ? -9.398 -11.188 -12.758 1 97.81 65 TYR B N 1
ATOM 1473 C CA . TYR B 1 65 ? -9.516 -11.805 -14.07 1 97.81 65 TYR B CA 1
ATOM 1474 C C . TYR B 1 65 ? -8.969 -13.227 -14.055 1 97.81 65 TYR B C 1
ATOM 1476 O O . TYR B 1 65 ? -9.375 -14.062 -14.867 1 97.81 65 TYR B O 1
ATOM 1484 N N . THR B 1 66 ? -8.062 -13.523 -13.148 1 97.62 66 THR B N 1
ATOM 1485 C CA . THR B 1 66 ? -7.441 -14.836 -13.086 1 97.62 66 THR B CA 1
ATOM 1486 C C . THR B 1 66 ? -7.73 -15.508 -11.75 1 97.62 66 THR B C 1
ATOM 1488 O O . THR B 1 66 ? -6.871 -16.203 -11.195 1 97.62 66 THR B O 1
ATOM 1491 N N . ILE B 1 67 ? -8.906 -15.312 -11.289 1 96.31 67 ILE B N 1
ATOM 1492 C CA . ILE B 1 67 ? -9.281 -15.68 -9.93 1 96.31 67 ILE B CA 1
ATOM 1493 C C . ILE B 1 67 ? -9.094 -17.188 -9.727 1 96.31 67 ILE B C 1
ATOM 1495 O O . ILE B 1 67 ? -8.727 -17.625 -8.633 1 96.31 67 ILE B O 1
ATOM 1499 N N . HIS B 1 68 ? -9.258 -17.984 -10.719 1 95 68 HIS B N 1
ATOM 1500 C CA . HIS B 1 68 ? -9.211 -19.438 -10.625 1 95 68 HIS B CA 1
ATOM 1501 C C . HIS B 1 68 ? -7.781 -19.922 -10.406 1 95 68 HIS B C 1
ATOM 1503 O O . HIS B 1 68 ? -7.566 -21.062 -10 1 95 68 HIS B O 1
ATOM 1509 N N . GLU B 1 69 ? -6.848 -19.016 -10.617 1 94.94 69 GLU B N 1
ATOM 1510 C CA . GLU B 1 69 ? -5.445 -19.406 -10.516 1 94.94 69 GLU B CA 1
ATOM 1511 C C . GLU B 1 69 ? -4.891 -19.141 -9.125 1 94.94 69 GLU B C 1
ATOM 1513 O O . GLU B 1 69 ? -3.76 -19.516 -8.812 1 94.94 69 GLU B O 1
ATOM 1518 N N . HIS B 1 70 ? -5.734 -18.5 -8.32 1 95.81 70 HIS B N 1
ATOM 1519 C CA . HIS B 1 70 ? -5.188 -18 -7.062 1 95.81 70 HIS B CA 1
ATOM 1520 C C . HIS B 1 70 ? -5.93 -18.594 -5.863 1 95.81 70 HIS B C 1
ATOM 1522 O O . HIS B 1 70 ? -7.148 -18.766 -5.91 1 95.81 70 HIS B O 1
ATOM 1528 N N . SER B 1 71 ? -5.207 -18.875 -4.816 1 96.44 71 SER B N 1
ATOM 1529 C CA . SER B 1 71 ? -5.777 -19.266 -3.535 1 96.44 71 SER B CA 1
ATOM 1530 C C . SER B 1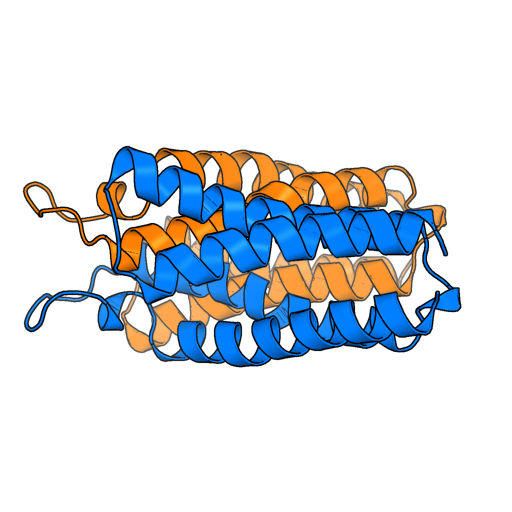 71 ? -5.176 -18.469 -2.389 1 96.44 71 SER B C 1
ATOM 1532 O O . SER B 1 71 ? -5.684 -17.406 -2.041 1 96.44 71 SER B O 1
ATOM 1534 N N . THR B 1 72 ? -3.904 -18.766 -2.066 1 97.75 72 THR B N 1
ATOM 1535 C CA . THR B 1 72 ? -3.23 -18.141 -0.936 1 97.75 72 THR B CA 1
ATOM 1536 C C . THR B 1 72 ? -3.127 -16.641 -1.139 1 97.75 72 THR B C 1
ATOM 1538 O O . THR B 1 72 ? -3.26 -15.867 -0.186 1 97.75 72 THR B O 1
ATOM 1541 N N . LEU B 1 73 ? -2.939 -16.266 -2.381 1 98.38 73 LEU B N 1
ATOM 1542 C CA . LEU B 1 73 ? -2.812 -14.852 -2.709 1 98.38 73 LEU B CA 1
ATOM 1543 C C . LEU B 1 73 ? -4.047 -14.078 -2.264 1 98.38 73 LEU B C 1
ATOM 1545 O O . LEU B 1 73 ? -3.934 -12.969 -1.743 1 98.38 73 LEU B O 1
ATOM 1549 N N . ILE B 1 74 ? -5.191 -14.641 -2.385 1 98.69 74 ILE B N 1
ATOM 1550 C CA . ILE B 1 74 ? -6.445 -13.969 -2.064 1 98.69 74 ILE B CA 1
ATOM 1551 C C . ILE B 1 74 ? -6.543 -13.75 -0.556 1 98.69 74 ILE B C 1
ATOM 1553 O O . ILE B 1 74 ? -7.051 -12.719 -0.102 1 98.69 74 ILE B O 1
ATOM 1557 N N . TYR B 1 75 ? -6.055 -14.688 0.252 1 98.62 75 TYR B N 1
ATOM 1558 C CA . TYR B 1 75 ? -6.008 -14.508 1.698 1 98.62 75 TYR B CA 1
ATOM 1559 C C . TYR B 1 75 ? -5.129 -13.32 2.068 1 98.62 75 TYR B C 1
ATOM 1561 O O . TYR B 1 75 ? -5.492 -12.508 2.926 1 98.62 75 TYR B O 1
ATOM 1569 N N . PHE B 1 76 ? -4.027 -13.195 1.404 1 98.56 76 PHE B N 1
ATOM 1570 C CA . PHE B 1 76 ? -3.111 -12.102 1.703 1 98.56 76 PHE B CA 1
ATOM 1571 C C . PHE B 1 76 ? -3.715 -10.766 1.292 1 98.56 76 PHE B C 1
ATOM 1573 O O . PHE B 1 76 ? -3.523 -9.758 1.974 1 98.56 76 PHE B O 1
ATOM 1580 N N . LEU B 1 77 ? -4.441 -10.805 0.177 1 98.75 77 LEU B N 1
ATOM 1581 C CA . LEU B 1 77 ? -5.074 -9.562 -0.255 1 98.75 77 LEU B CA 1
ATOM 1582 C C . LEU B 1 77 ? -6.156 -9.133 0.729 1 98.75 77 LEU B C 1
ATOM 1584 O O . LEU B 1 77 ? -6.277 -7.949 1.046 1 98.75 77 LEU B O 1
ATOM 1588 N N . GLY B 1 78 ? -6.945 -10.117 1.213 1 98.75 78 GLY B N 1
ATOM 1589 C CA . GLY B 1 78 ? -7.891 -9.805 2.271 1 98.75 78 GLY B CA 1
ATOM 1590 C C . GLY B 1 78 ? -7.227 -9.266 3.525 1 98.75 78 GLY B C 1
ATOM 1591 O O . GLY B 1 78 ? -7.738 -8.344 4.16 1 98.75 78 GLY B O 1
ATOM 1592 N N . PHE B 1 79 ? -6.113 -9.836 3.828 1 98.75 79 PHE B N 1
ATOM 1593 C CA . PHE B 1 79 ? -5.32 -9.406 4.977 1 98.75 79 PHE B CA 1
ATOM 1594 C C . PHE B 1 79 ? -4.867 -7.965 4.82 1 98.75 79 PHE B C 1
ATOM 1596 O O . PHE B 1 79 ? -4.941 -7.176 5.766 1 98.75 79 PHE B O 1
ATOM 1603 N N . VAL B 1 80 ? -4.391 -7.566 3.684 1 98.75 80 VAL B N 1
ATOM 1604 C CA . VAL B 1 80 ? -3.949 -6.203 3.4 1 98.75 80 VAL B CA 1
ATOM 1605 C C . VAL B 1 80 ? -5.117 -5.234 3.566 1 98.75 80 VAL B C 1
ATOM 1607 O O . VAL B 1 80 ? -4.973 -4.172 4.172 1 98.75 80 VAL B O 1
ATOM 1610 N N . VAL B 1 81 ? -6.273 -5.617 3.092 1 98.75 81 VAL B N 1
ATOM 1611 C CA . VAL B 1 81 ? -7.461 -4.781 3.199 1 98.75 81 VAL B CA 1
ATOM 1612 C C . VAL B 1 81 ? -7.84 -4.605 4.668 1 98.75 81 VAL B C 1
ATOM 1614 O O . VAL B 1 81 ? -8.102 -3.49 5.121 1 98.75 81 VAL B O 1
ATOM 1617 N N . MET B 1 82 ? -7.859 -5.656 5.398 1 98.69 82 MET B N 1
ATOM 1618 C CA . MET B 1 82 ? -8.211 -5.602 6.812 1 98.69 82 MET B CA 1
ATOM 1619 C C . MET B 1 82 ? -7.234 -4.719 7.586 1 98.69 82 MET B C 1
ATOM 1621 O O . MET B 1 82 ? -7.648 -3.924 8.43 1 98.69 82 MET B O 1
ATOM 1625 N N . PHE B 1 83 ? -5.992 -4.809 7.273 1 98.5 83 PHE B N 1
ATOM 1626 C CA . PHE B 1 83 ? -4.961 -4.074 7.996 1 98.5 83 PHE B CA 1
ATOM 1627 C C . PHE B 1 83 ? -5.012 -2.59 7.652 1 98.5 83 PHE B C 1
ATOM 1629 O O . PHE B 1 83 ? -4.578 -1.748 8.445 1 98.5 83 PHE B O 1
ATOM 1636 N N . SER B 1 84 ? -5.43 -2.26 6.41 1 98.38 84 SER B N 1
ATOM 1637 C CA . SER B 1 84 ? -5.637 -0.847 6.105 1 98.38 84 SER B CA 1
ATOM 1638 C C . SER B 1 84 ? -6.641 -0.214 7.062 1 98.38 84 SER B C 1
ATOM 1640 O O . SER B 1 84 ? -6.418 0.892 7.559 1 98.38 84 SER B O 1
ATOM 1642 N N . GLY B 1 85 ? -7.742 -0.927 7.375 1 98.44 85 GLY B N 1
ATOM 1643 C CA . GLY B 1 85 ? -8.727 -0.464 8.344 1 98.44 85 GLY B CA 1
ATOM 1644 C C . GLY B 1 85 ? -8.18 -0.401 9.758 1 98.44 85 GLY B C 1
ATOM 1645 O O . GLY B 1 85 ? -8.547 0.49 10.531 1 98.44 85 GLY B O 1
ATOM 1646 N N . MET B 1 86 ? -7.316 -1.294 10.102 1 98.44 86 MET B N 1
ATOM 1647 C CA . MET B 1 86 ? -6.688 -1.276 11.422 1 98.44 86 MET B CA 1
ATOM 1648 C C . MET B 1 86 ? -5.809 -0.042 11.586 1 98.44 86 MET B C 1
ATOM 1650 O O . MET B 1 86 ? -5.68 0.489 12.695 1 98.44 86 MET B O 1
ATOM 1654 N N . GLY B 1 87 ? -5.195 0.346 10.492 1 98.38 87 GLY B N 1
ATOM 1655 C CA . GLY B 1 87 ? -4.473 1.608 10.531 1 98.38 87 GLY B CA 1
ATOM 1656 C C . GLY B 1 87 ? -5.348 2.785 10.914 1 98.38 87 GLY B C 1
ATOM 1657 O O . GLY B 1 87 ? -4.957 3.615 11.742 1 98.38 87 GLY B O 1
ATOM 1658 N N . ARG B 1 88 ? -6.574 2.857 10.375 1 98.38 88 ARG B N 1
ATOM 1659 C CA . ARG B 1 88 ? -7.527 3.902 10.734 1 98.38 88 ARG B CA 1
ATOM 1660 C C . ARG B 1 88 ? -7.945 3.787 12.195 1 98.38 88 ARG B C 1
ATOM 1662 O O . ARG B 1 88 ? -8.18 4.797 12.859 1 98.38 88 ARG B O 1
ATOM 1669 N N . LEU B 1 89 ? -8.109 2.57 12.57 1 98.5 89 LEU B N 1
ATOM 1670 C CA . LEU B 1 89 ? -8.461 2.352 13.969 1 98.5 89 LEU B CA 1
ATOM 1671 C C . LEU B 1 89 ? -7.383 2.904 14.898 1 98.5 89 LEU B C 1
ATOM 1673 O O . LEU B 1 89 ? -7.691 3.539 15.906 1 98.5 89 LEU B O 1
ATOM 1677 N N . LEU B 1 90 ? -6.133 2.637 14.547 1 98 90 LEU B N 1
ATOM 1678 C CA . LEU B 1 90 ? -5.023 3.168 15.328 1 98 90 LEU B CA 1
ATOM 1679 C C . LEU B 1 90 ? -5.047 4.695 15.336 1 98 90 LEU B C 1
ATOM 1681 O O . LEU B 1 90 ? -4.801 5.316 16.375 1 98 90 LEU B O 1
ATOM 1685 N N . SER B 1 91 ? -5.312 5.285 14.203 1 98 91 SER B N 1
ATOM 1686 C CA . SER B 1 91 ? -5.438 6.734 14.133 1 98 91 SER B CA 1
ATOM 1687 C C . SER B 1 91 ? -6.547 7.242 15.047 1 98 91 SER B C 1
ATOM 1689 O O . SER B 1 91 ? -6.363 8.227 15.766 1 98 91 SER B O 1
ATOM 1691 N N . TYR B 1 92 ? -7.707 6.531 15.055 1 97.44 92 TYR B N 1
ATOM 1692 C CA . TYR B 1 92 ? -8.859 6.898 15.875 1 97.44 92 TYR B CA 1
ATOM 1693 C C . TYR B 1 92 ? -8.5 6.887 17.359 1 97.44 92 TYR B C 1
ATOM 1695 O O . TYR B 1 92 ? -8.891 7.785 18.109 1 97.44 92 TYR B O 1
ATOM 1703 N N . VAL B 1 93 ? -7.781 5.957 17.781 1 97 93 VAL B N 1
ATOM 1704 C CA . VAL B 1 93 ? -7.426 5.785 19.188 1 97 93 VAL B CA 1
ATOM 1705 C C . VAL B 1 93 ? -6.391 6.836 19.578 1 97 93 VAL B C 1
ATOM 1707 O O . VAL B 1 93 ? -6.461 7.398 20.672 1 97 93 VAL B O 1
ATOM 1710 N N . LYS B 1 94 ? -5.445 7.219 18.766 1 95.38 94 LYS B N 1
ATOM 1711 C CA . LYS B 1 94 ? -4.312 8.07 19.125 1 95.38 94 LYS B CA 1
ATOM 1712 C C . LYS B 1 94 ? -4.656 9.547 18.938 1 95.38 94 LYS B C 1
ATOM 1714 O O . LYS B 1 94 ? -4.207 10.391 19.719 1 95.38 94 LYS B O 1
ATOM 1719 N N . VAL B 1 95 ? -5.41 9.852 17.859 1 94.44 95 VAL B N 1
ATOM 1720 C CA . VAL B 1 95 ? -5.594 11.25 17.5 1 94.44 95 VAL B CA 1
ATOM 1721 C C . VAL B 1 95 ? -7.066 11.633 17.609 1 94.44 95 VAL B C 1
ATOM 1723 O O . VAL B 1 95 ? -7.406 12.812 17.703 1 94.44 95 VAL B O 1
ATOM 1726 N N . GLY B 1 96 ? -7.934 10.586 17.609 1 94.44 96 GLY B N 1
ATOM 1727 C CA . GLY B 1 96 ? -9.359 10.852 17.703 1 94.44 96 GLY B CA 1
ATOM 1728 C C . GLY B 1 96 ? -10.086 10.695 16.375 1 94.44 96 GLY B C 1
ATOM 1729 O O . GLY B 1 96 ? -9.484 10.297 15.375 1 94.44 96 GLY B O 1
ATOM 1730 N N . SER B 1 97 ? -11.383 11.086 16.359 1 96 97 SER B N 1
ATOM 1731 C CA . SER B 1 97 ? -12.234 10.859 15.188 1 96 97 SER B CA 1
ATOM 1732 C C . SER B 1 97 ? -11.961 11.883 14.094 1 96 97 SER B C 1
ATOM 1734 O O . SER B 1 97 ? -11.836 13.078 14.367 1 96 97 SER B O 1
ATOM 1736 N N . ALA B 1 98 ? -11.828 11.398 12.812 1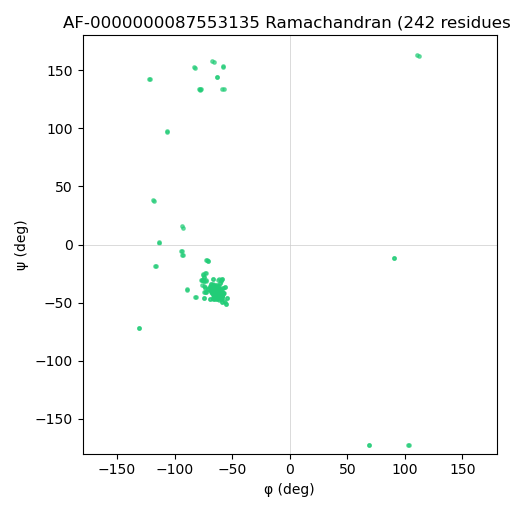 96.5 98 ALA B N 1
ATOM 1737 C CA . ALA B 1 98 ? -11.688 12.266 11.648 1 96.5 98 ALA B CA 1
ATOM 1738 C C . ALA B 1 98 ? -13.047 12.562 11.008 1 96.5 98 ALA B C 1
ATOM 1740 O O . ALA B 1 98 ? -13.117 12.969 9.852 1 96.5 98 ALA B O 1
ATOM 1741 N N . GLY B 1 99 ? -14.133 12.227 11.789 1 96.81 99 GLY B N 1
ATOM 1742 C CA . GLY B 1 99 ? -15.484 12.414 11.273 1 96.81 99 GLY B CA 1
ATOM 1743 C C . GLY B 1 99 ? -16.219 11.109 11.023 1 96.81 99 GLY B C 1
ATOM 1744 O O . GLY B 1 99 ? -15.586 10.055 10.898 1 96.81 99 GLY B O 1
ATOM 1745 N N . LYS B 1 100 ? -17.5 11.188 10.906 1 97.38 100 LYS B N 1
ATOM 1746 C CA . LYS B 1 100 ? -18.359 10.016 10.781 1 97.38 100 LYS B CA 1
ATOM 1747 C C . LYS B 1 100 ? -18.031 9.227 9.523 1 97.38 100 LYS B C 1
ATOM 1749 O O . LYS B 1 100 ? -18.031 7.992 9.539 1 97.38 100 LYS B O 1
ATOM 1754 N N . TYR B 1 101 ? -17.719 9.844 8.461 1 97 101 TYR B N 1
ATOM 1755 C CA . TYR B 1 101 ? -17.422 9.195 7.191 1 97 101 TYR B CA 1
ATOM 1756 C C . TYR B 1 101 ? -16.219 8.266 7.328 1 97 101 TYR B C 1
ATOM 1758 O O . TYR B 1 101 ? -16.297 7.09 6.965 1 97 101 TYR B O 1
ATOM 1766 N N . PHE B 1 102 ? -15.18 8.734 7.969 1 97.56 102 PHE B N 1
ATOM 1767 C CA . PHE B 1 102 ? -13.938 7.969 8.062 1 97.56 102 PHE B CA 1
ATOM 1768 C C . PHE B 1 102 ? -14.078 6.84 9.07 1 97.56 102 PHE B C 1
ATOM 1770 O O . PHE B 1 102 ? -13.484 5.773 8.906 1 97.56 102 PHE B O 1
ATOM 1777 N N . VAL B 1 103 ? -14.852 7.016 10.039 1 97.56 103 VAL B N 1
ATOM 1778 C CA . VAL B 1 103 ? -15.094 5.945 10.992 1 97.56 103 VAL B CA 1
ATOM 1779 C C . VAL B 1 103 ? -15.875 4.816 10.32 1 97.56 103 VAL B C 1
ATOM 1781 O O . VAL B 1 103 ? -15.562 3.641 10.508 1 97.56 103 VAL B O 1
ATOM 1784 N N . ASN B 1 104 ? -16.844 5.215 9.516 1 97.5 104 ASN B N 1
ATOM 1785 C CA . ASN B 1 104 ? -17.625 4.199 8.82 1 97.5 104 ASN B CA 1
ATOM 1786 C C . ASN B 1 104 ? -16.766 3.414 7.832 1 97.5 104 ASN B C 1
ATOM 1788 O O . ASN B 1 104 ? -16.875 2.188 7.754 1 97.5 104 ASN B O 1
ATOM 1792 N N . ILE B 1 105 ? -15.984 4.094 7.094 1 97.25 105 ILE B N 1
ATOM 1793 C CA . ILE B 1 105 ? -15.172 3.41 6.094 1 97.25 105 ILE B CA 1
ATOM 1794 C C . ILE B 1 105 ? -14.141 2.527 6.785 1 97.25 105 ILE B C 1
ATOM 1796 O O . ILE B 1 105 ? -13.758 1.476 6.262 1 97.25 105 ILE B O 1
ATOM 1800 N N . MET B 1 106 ? -13.688 2.895 7.984 1 98.06 106 MET B N 1
ATOM 1801 C CA . MET B 1 106 ? -12.797 2.062 8.797 1 98.06 106 MET B CA 1
ATOM 1802 C C . MET B 1 106 ? -13.422 0.693 9.055 1 98.06 106 MET B C 1
ATOM 1804 O O . MET B 1 106 ? -12.797 -0.336 8.797 1 98.06 106 MET B O 1
ATOM 1808 N N . TRP B 1 107 ? -14.656 0.721 9.477 1 98 107 TRP B N 1
ATOM 1809 C CA . TRP B 1 107 ? -15.344 -0.536 9.75 1 98 107 TRP B CA 1
ATOM 1810 C C . TRP B 1 107 ? -15.578 -1.325 8.469 1 98 107 TRP B C 1
ATOM 1812 O O . TRP B 1 107 ? -15.43 -2.551 8.453 1 98 107 TRP B O 1
ATOM 1822 N N . VAL B 1 108 ? -15.961 -0.635 7.43 1 97.81 108 VAL B N 1
ATOM 1823 C CA . VAL B 1 108 ? -16.203 -1.288 6.148 1 97.81 108 VAL B CA 1
ATOM 1824 C C . VAL B 1 108 ? -14.922 -1.988 5.684 1 97.81 108 VAL B C 1
ATOM 1826 O O . VAL B 1 108 ? -14.969 -3.133 5.223 1 97.81 108 VAL B O 1
ATOM 1829 N N . GLU B 1 109 ? -13.797 -1.369 5.82 1 98.19 109 GLU B N 1
ATOM 1830 C CA . GLU B 1 109 ? -12.523 -1.939 5.379 1 98.19 109 GLU B CA 1
ATOM 1831 C C . GLU B 1 109 ? -12.172 -3.184 6.188 1 98.19 109 GLU B C 1
ATOM 1833 O O . GLU B 1 109 ? -11.773 -4.207 5.625 1 98.19 109 GLU B O 1
ATOM 1838 N N . ILE B 1 110 ? -12.32 -3.072 7.477 1 98.5 110 ILE B N 1
ATOM 1839 C CA . ILE B 1 110 ? -11.984 -4.203 8.336 1 98.5 110 ILE B CA 1
ATOM 1840 C C . ILE B 1 110 ? -12.883 -5.387 8.008 1 98.5 110 ILE B C 1
ATOM 1842 O O . ILE B 1 110 ? -12.406 -6.504 7.789 1 98.5 110 ILE B O 1
ATOM 1846 N N . LEU B 1 111 ? -14.133 -5.121 7.852 1 98.38 111 LEU B N 1
ATOM 1847 C CA . LEU B 1 111 ? -15.102 -6.176 7.566 1 98.38 111 LEU B CA 1
ATOM 1848 C C . LEU B 1 111 ? -14.922 -6.711 6.152 1 98.38 111 LEU B C 1
ATOM 1850 O O . LEU B 1 111 ? -15.102 -7.906 5.906 1 98.38 111 LEU B O 1
ATOM 1854 N N . LEU B 1 112 ? -14.625 -5.797 5.238 1 98.56 112 LEU B N 1
ATOM 1855 C CA . LEU B 1 112 ? -14.391 -6.199 3.855 1 98.56 112 LEU B CA 1
ATOM 1856 C C . LEU B 1 112 ? -13.219 -7.172 3.766 1 98.56 112 LEU B C 1
ATOM 1858 O O . LEU B 1 112 ? -13.289 -8.172 3.051 1 98.56 112 LEU B O 1
ATOM 1862 N N . GLY B 1 113 ? -12.102 -6.855 4.461 1 98.69 113 GLY B N 1
ATOM 1863 C CA . GLY B 1 113 ? -10.977 -7.773 4.488 1 98.69 113 GLY B CA 1
ATOM 1864 C C . GLY B 1 113 ? -11.336 -9.141 5.047 1 98.69 113 GLY B C 1
ATOM 1865 O O . GLY B 1 113 ? -10.992 -10.164 4.461 1 98.69 113 GLY B O 1
ATOM 1866 N N . VAL B 1 114 ? -12.078 -9.141 6.117 1 98.62 114 VAL B N 1
ATOM 1867 C CA . VAL B 1 114 ? -12.523 -10.383 6.738 1 98.62 114 VAL B CA 1
ATOM 1868 C C . VAL B 1 114 ? -13.445 -11.141 5.781 1 98.62 114 VAL B C 1
ATOM 1870 O O . VAL B 1 114 ? -13.336 -12.359 5.637 1 98.62 114 VAL B O 1
ATOM 1873 N N . ALA B 1 115 ? -14.32 -10.43 5.121 1 98.56 115 ALA B N 1
ATOM 1874 C CA . ALA B 1 115 ? -15.266 -11.039 4.188 1 98.56 115 ALA B CA 1
ATOM 1875 C C . ALA B 1 115 ? -14.539 -11.688 3.016 1 98.56 115 ALA B C 1
ATOM 1877 O O . ALA B 1 115 ? -14.93 -12.758 2.545 1 98.56 115 ALA B O 1
ATOM 1878 N N . ILE B 1 116 ? -13.484 -11.078 2.562 1 98.69 116 ILE B N 1
ATOM 1879 C CA . ILE B 1 116 ? -12.711 -11.633 1.456 1 98.69 116 ILE B CA 1
ATOM 1880 C C . ILE B 1 116 ? -12.062 -12.945 1.888 1 98.69 116 ILE B C 1
ATOM 1882 O O . ILE B 1 116 ? -12.164 -13.953 1.186 1 98.69 116 ILE B O 1
ATOM 1886 N N . MET B 1 117 ? -11.461 -12.914 3.059 1 98.56 117 MET B N 1
ATOM 1887 C CA . MET B 1 117 ? -10.789 -14.125 3.545 1 98.56 117 MET B CA 1
ATOM 1888 C C . MET B 1 117 ? -11.805 -15.227 3.83 1 98.56 117 MET B C 1
ATOM 1890 O O . MET B 1 117 ? -11.562 -16.391 3.516 1 98.56 117 MET B O 1
ATOM 1894 N N . ALA B 1 118 ? -12.922 -14.844 4.391 1 98.19 118 ALA B N 1
ATOM 1895 C CA . ALA B 1 118 ? -13.969 -15.82 4.652 1 98.19 118 ALA B CA 1
ATOM 1896 C C . ALA B 1 118 ? -14.531 -16.391 3.352 1 98.19 118 ALA B C 1
ATOM 1898 O O . ALA B 1 118 ? -14.734 -17.594 3.23 1 98.19 118 ALA B O 1
ATOM 1899 N N . SER B 1 119 ? -14.812 -15.539 2.373 1 97.81 119 SER B N 1
ATOM 1900 C CA . SER B 1 119 ? -15.328 -15.984 1.081 1 97.81 119 SER B CA 1
ATOM 1901 C C . SER B 1 119 ? -14.336 -16.906 0.375 1 97.81 119 SER B C 1
ATOM 1903 O O . SER B 1 119 ? -14.734 -17.859 -0.296 1 97.81 119 SER B O 1
ATOM 1905 N N . GLN B 1 120 ? -13.07 -16.547 0.546 1 97.38 120 GLN B N 1
ATOM 1906 C CA . GLN B 1 120 ? -12.047 -17.422 -0.029 1 97.38 120 GLN B CA 1
ATOM 1907 C C . GLN B 1 120 ? -12.039 -18.781 0.649 1 97.38 120 GLN B C 1
ATOM 1909 O O . GLN B 1 120 ? -11.844 -19.812 -0.007 1 97.38 120 GLN B O 1
ATOM 1914 N N . PHE B 1 121 ? -12.242 -18.781 1.956 1 96.19 121 PHE B N 1
ATOM 1915 C CA . PHE B 1 121 ? -12.281 -20.016 2.719 1 96.19 121 PHE B CA 1
ATOM 1916 C C . PHE B 1 121 ? -13.398 -20.922 2.221 1 96.19 121 PHE B C 1
ATOM 1918 O O . PHE B 1 121 ? -13.227 -22.141 2.16 1 96.19 121 PHE B O 1
ATOM 1925 N N . PHE B 1 122 ? -14.438 -20.375 1.786 1 94.62 122 PHE B N 1
ATOM 1926 C CA . PHE B 1 122 ? -15.602 -21.141 1.369 1 94.62 122 PHE B CA 1
ATOM 1927 C C . PHE B 1 122 ? -15.555 -21.422 -0.128 1 94.62 122 PHE B C 1
ATOM 1929 O O . PHE B 1 122 ? -16.391 -22.156 -0.654 1 94.62 122 PHE B O 1
ATOM 1936 N N . ARG B 1 123 ? -14.711 -20.875 -0.791 1 92.38 123 ARG B N 1
ATOM 1937 C CA . ARG B 1 123 ? -14.594 -21.078 -2.232 1 92.38 123 ARG B CA 1
ATOM 1938 C C . ARG B 1 123 ? -13.992 -22.453 -2.551 1 92.38 123 ARG B C 1
ATOM 1940 O O . ARG B 1 123 ? -14.398 -23.094 -3.514 1 92.38 123 ARG B O 1
#

Sequence (246 aa):
MEITVQILLGLVSLICLLGGLNLLRKGAFAFLPEGYPPVPVLDNLMRFLSGIYFSMGFLLIWVVYTIHEHSTLIYFLGFVVMFSGMGRLLSYVKVGSAGKYFVNIMWVEILLGVAIMASQFFRMEITVQILLGLVSLICLLGGLNLLRKGAFAFLPEGYPPVPV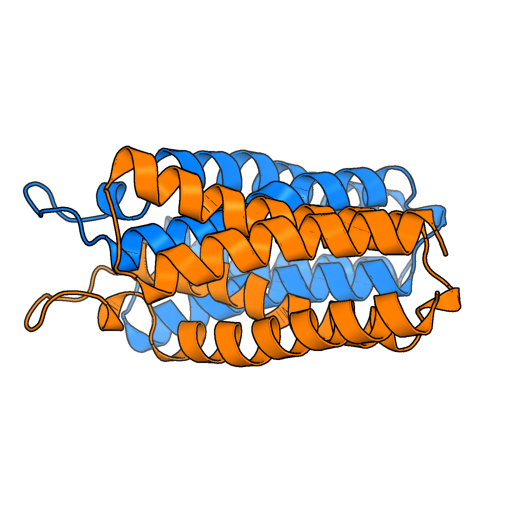LDNLMRFLSGIYFSMGFLLIWVVYTIHEHSTLIYFLGFVVMFSGMGRLLSYVKVGSAGKYFVNIMWVEILLGVAIMASQFFR

Radius of gyration: 17.51 Å; Cα contacts (8 Å, |Δi|>4): 376; chains: 2; bounding box: 37×50×36 Å

Nearest PDB structures (foldseek):
  3atp-assembly1_B  TM=3.948E-01  e=5.087E+00  Escherichia coli str. K-12 substr. W3110
  3atp-assembly1_B  TM=3.947E-01  e=5.087E+00  Escherichia coli str. K-12 substr. W3110

Foldseek 3Di:
DLVQLLVLLLVLLVCLQVVLVVQLVCFPVVVDDPPDDDDVVRRVVSNVVSVVSNVVSVVSVVCSVVVVVDQVVQLVVLVVQLVVLVVLVVCCVPPNDPDPVSPVVSVVSNVSSVSSNVVSVVD/DLVQLLVLLLVLLVCLQVVLVVQLVCFPVVVDDPPDDDDVVRRVVSNVVSVVSNVVSVVSVVCSVVVVVDQVVQLVVLVVQLVVLVVLVVCCVPPNDPDPVSPVVSVVSNVSSVSSNVVSVVD

pLDDT: mean 96.58, std 3.52, range [82.12, 98.88]